Protein AF-A0A534VQD2-F1 (afdb_monomer)

pLDDT: mean 93.98, std 10.21, range [27.14, 98.75]

Solvent-accessible surface area (backbone atoms only — not comparable to full-atom values): 18281 Å² total; per-residue (Å²): 123,88,60,76,94,37,72,90,74,68,72,48,50,44,81,81,44,76,38,77,46,82,58,37,29,46,54,68,53,43,49,41,20,33,31,20,31,39,28,16,32,53,84,92,46,71,30,24,30,35,24,37,23,8,28,60,15,68,87,44,74,35,68,34,42,73,50,54,27,37,37,42,76,90,48,45,65,59,54,52,49,20,46,52,47,47,36,41,78,70,33,43,71,84,50,83,69,59,11,42,52,33,52,44,40,68,73,56,33,53,71,54,51,38,52,51,31,23,59,60,64,74,44,86,70,48,61,48,44,49,76,54,51,49,96,53,72,48,84,66,65,25,78,44,81,42,96,87,75,30,28,30,42,7,25,42,33,71,48,52,63,76,52,73,67,57,51,52,47,52,50,51,49,12,52,74,33,29,71,59,44,75,45,77,45,81,61,40,26,41,32,36,41,62,18,42,78,70,36,48,65,55,57,77,65,40,74,65,40,77,76,33,28,42,80,56,58,28,45,58,66,23,28,28,39,28,74,9,45,86,80,34,94,75,33,57,21,67,31,50,85,48,50,52,61,52,41,53,57,48,34,67,77,48,66,83,55,87,58,65,46,35,35,12,31,10,18,20,76,58,29,82,22,43,14,46,49,13,48,37,10,31,34,24,31,75,38,75,56,95,92,38,82,42,54,16,27,29,36,22,40,64,14,32,63,52,89,75,59,37,70,26,45,76,79,46,72,61,42,42,60,88,56,40,65,61,54,48,52,54,48,66,70,70,50,78,80,75,86,72,77,74,75,76,85,125

Foldseek 3Di:
DLAPPDPLLVQFLADFFEAADPDLAQQALQQQGQWYWAWFDDPPDTWTFIWHQHHAFLVHGDTTHGLQFTDHPVCVVVLVVLLSNCRRVPFDNDDSSQRRSNNVCVVQPSVSSQVSSCVSSVHHGHGGGHGSHDPHHDNQQAWDADPVGFIKHKWFDQQLDDDPVLVVVVQVLLVQFAPSDKDATNQNIIMRDHGHPVSVVVSQPDPSCVVTPSDDQQASSQEHWDCAPVPDPQFPGRTRVLPRVLSVVLSVVPVVDPHHFREFEDRASSCSRVQQQGQKRWHWDWDADPNDIAIFTFIFHDAHGHPDGDTTDRPGPGHGSVCVSVVVNVCVVPRDDPPPPPPPDD

Mean predicted aligned error: 4.36 Å

Secondary structure (DSSP, 8-state):
--STT-GGGT--SS---EEE---TT-TT-GGGSSEEEEEEEETTEEEEEEEE--BSSTTS-BPPEEEEEEE-GGGHHHHHHHHHHHHHHHS--S-GGG-SHHHHHHHHHHHHHHHHHHHHHTS--PPP-EE---S------EEEE-TTS-EEEEE--GGG---HHHHHHHHHHHHHHSSS--EE-TTS-EEEEEE-HHHHHHHTT-GGGGTS-SS--HHHHTEEE---TTT-TT-SS--HHHHHHHHHHHHHHTTT--S---EEEESSTT-TT-GGGSSEEEEEEEEEETTEEEEEEEEEE--B-SSS-BPPEEEEEEEETTTHHHHHHHHHHHSPPP--------

Structure (mmCIF, N/CA/C/O backbone):
data_AF-A0A534VQD2-F1
#
_entry.id   AF-A0A534VQD2-F1
#
loop_
_atom_site.group_PDB
_atom_site.id
_atom_site.type_symbol
_atom_site.label_atom_id
_atom_site.label_alt_id
_atom_site.label_comp_id
_atom_site.label_asym_id
_atom_site.label_entity_id
_atom_site.label_seq_id
_atom_site.pdbx_PDB_ins_code
_atom_site.Cartn_x
_atom_site.Cartn_y
_atom_site.Cartn_z
_atom_site.occupancy
_atom_site.B_iso_or_equiv
_atom_site.auth_seq_id
_atom_site.auth_comp_id
_atom_site.auth_asym_id
_atom_site.auth_atom_id
_atom_site.pdbx_PDB_model_num
ATOM 1 N N . ARG A 1 1 ? -17.616 -13.930 12.586 1.00 66.44 1 ARG A N 1
ATOM 2 C CA . ARG A 1 1 ? -16.988 -13.543 11.295 1.00 66.44 1 ARG A CA 1
ATOM 3 C C . ARG A 1 1 ? -18.001 -12.700 10.525 1.00 66.44 1 ARG A C 1
ATOM 5 O O . ARG A 1 1 ? -19.015 -13.249 10.134 1.00 66.44 1 ARG A O 1
ATOM 12 N N . LEU A 1 2 ? -17.787 -11.386 10.393 1.00 85.06 2 LEU A N 1
ATOM 13 C CA . LEU A 1 2 ? -18.780 -10.465 9.808 1.00 85.06 2 LEU A CA 1
ATOM 14 C C . LEU A 1 2 ? -18.849 -10.558 8.269 1.00 85.06 2 LEU A C 1
ATOM 16 O O . LEU A 1 2 ? -19.933 -10.604 7.698 1.00 85.06 2 LEU A O 1
ATOM 20 N N . PHE A 1 3 ? -17.686 -10.621 7.608 1.00 85.62 3 PHE A N 1
ATOM 21 C CA . PHE A 1 3 ? -17.568 -10.591 6.142 1.00 85.62 3 PHE A CA 1
ATOM 22 C C . PHE A 1 3 ? -17.362 -11.977 5.515 1.00 85.62 3 PHE A C 1
ATOM 24 O O . PHE A 1 3 ? -18.062 -12.357 4.579 1.00 85.62 3 PHE A O 1
ATOM 31 N N . VAL A 1 4 ? -16.385 -12.739 6.022 1.00 83.62 4 VAL A N 1
ATOM 32 C CA . VAL A 1 4 ? -15.953 -14.014 5.424 1.00 83.62 4 VAL A CA 1
ATOM 33 C C . VAL A 1 4 ? -17.089 -15.036 5.457 1.00 83.62 4 VAL A C 1
ATOM 35 O O . VAL A 1 4 ? -17.597 -15.360 6.529 1.00 83.62 4 VAL A O 1
ATOM 38 N N . GLY A 1 5 ? -17.458 -15.550 4.280 1.00 87.75 5 GLY A N 1
ATOM 39 C CA . GLY A 1 5 ? -18.538 -16.527 4.101 1.00 87.75 5 GLY A CA 1
ATOM 40 C C . GLY A 1 5 ? -19.945 -15.924 4.015 1.00 87.75 5 GLY A C 1
ATOM 41 O O . GLY A 1 5 ? -20.906 -16.661 3.815 1.00 87.75 5 GLY A O 1
ATOM 42 N N . SER A 1 6 ? -20.093 -14.600 4.129 1.00 92.44 6 SER A N 1
ATOM 43 C CA . SER A 1 6 ? -21.399 -13.942 4.082 1.00 92.44 6 SER A CA 1
ATOM 44 C C . SER A 1 6 ? -21.743 -13.466 2.671 1.00 92.44 6 SER A C 1
ATOM 46 O O . SER A 1 6 ? -21.099 -12.566 2.128 1.00 92.44 6 SER A O 1
ATOM 48 N N . ARG A 1 7 ? -22.821 -14.014 2.089 1.00 92.81 7 ARG A N 1
ATOM 49 C CA . ARG A 1 7 ? -23.321 -13.601 0.762 1.00 92.81 7 ARG A CA 1
ATOM 50 C C . ARG A 1 7 ? -23.668 -12.113 0.692 1.00 92.81 7 ARG A C 1
ATOM 52 O O . ARG A 1 7 ? -23.546 -11.522 -0.380 1.00 92.81 7 ARG A O 1
ATOM 59 N N . ALA A 1 8 ? -24.006 -11.500 1.828 1.00 89.88 8 ALA A N 1
ATOM 60 C CA . ALA A 1 8 ? -24.358 -10.088 1.930 1.00 89.88 8 ALA A CA 1
ATOM 61 C C . ALA A 1 8 ? -23.259 -9.131 1.432 1.00 89.88 8 ALA A C 1
ATOM 63 O O . ALA A 1 8 ? -23.581 -7.988 1.122 1.00 89.88 8 ALA A O 1
ATOM 64 N N . TYR A 1 9 ? -22.004 -9.586 1.325 1.00 93.06 9 TYR A N 1
ATOM 65 C CA . TYR A 1 9 ? -20.850 -8.772 0.917 1.00 93.06 9 TYR A CA 1
ATOM 66 C C . TYR A 1 9 ? -20.165 -9.275 -0.366 1.00 93.06 9 TYR A C 1
ATOM 68 O O . TYR A 1 9 ? -19.045 -8.876 -0.665 1.00 93.06 9 TYR A O 1
ATOM 76 N N . THR A 1 10 ? -20.820 -10.161 -1.127 1.00 93.25 10 THR A N 1
ATOM 77 C CA . THR A 1 10 ? -20.209 -10.816 -2.306 1.00 93.25 10 THR A CA 1
ATOM 78 C C . THR A 1 10 ? -20.639 -10.230 -3.652 1.00 93.25 10 THR A C 1
ATOM 80 O O . THR A 1 10 ? -19.911 -10.373 -4.629 1.00 93.25 10 THR A O 1
ATOM 83 N N . ASN A 1 11 ? -21.778 -9.530 -3.717 1.00 95.81 11 ASN A N 1
ATOM 84 C CA . ASN A 1 11 ? -22.291 -8.903 -4.943 1.00 95.81 11 ASN A CA 1
ATOM 85 C C . ASN A 1 11 ? -22.135 -7.373 -4.902 1.00 95.81 11 ASN A C 1
ATOM 87 O O . ASN A 1 11 ? -23.118 -6.629 -4.875 1.00 95.81 11 ASN A O 1
ATOM 91 N N . LEU A 1 12 ? -20.889 -6.901 -4.857 1.00 96.88 12 LEU A N 1
ATOM 92 C CA . LEU A 1 12 ? -20.569 -5.471 -4.908 1.00 96.88 12 LEU A CA 1
ATOM 93 C C . LEU A 1 12 ? -20.470 -4.982 -6.366 1.00 96.88 12 LEU A C 1
ATOM 95 O O . LEU A 1 12 ? -20.047 -5.756 -7.226 1.00 96.88 12 LEU A O 1
ATOM 99 N N . PRO A 1 13 ? -20.774 -3.702 -6.660 1.00 97.19 13 PRO A N 1
ATOM 100 C CA . PRO A 1 13 ? -20.633 -3.150 -8.011 1.00 97.19 13 PRO A CA 1
ATOM 101 C C . PRO A 1 13 ? -19.216 -3.278 -8.594 1.00 97.19 13 PRO A C 1
ATOM 103 O O . PRO A 1 13 ? -19.031 -3.493 -9.794 1.00 97.19 13 PRO A O 1
ATOM 106 N N . ARG A 1 14 ? -18.182 -3.166 -7.748 1.00 96.50 14 ARG A N 1
ATOM 107 C CA . ARG A 1 14 ? -16.768 -3.324 -8.125 1.00 96.50 14 ARG A CA 1
ATOM 108 C C . ARG A 1 14 ? -15.920 -3.711 -6.905 1.00 96.50 14 ARG A C 1
ATOM 110 O O . ARG A 1 14 ? -16.452 -3.891 -5.816 1.00 96.50 14 ARG A O 1
ATOM 117 N N . LYS A 1 15 ? -14.598 -3.867 -7.090 1.00 94.94 15 LYS A N 1
ATOM 118 C CA . LYS A 1 15 ? -13.653 -4.113 -5.985 1.00 94.94 15 LYS A CA 1
ATOM 119 C C . LYS A 1 15 ? -13.801 -3.042 -4.900 1.00 94.94 15 LYS A C 1
ATOM 121 O O . LYS A 1 15 ? -14.060 -1.883 -5.230 1.00 94.94 15 LYS A O 1
ATOM 126 N N . PHE A 1 16 ? -13.579 -3.447 -3.658 1.00 95.88 16 PHE A N 1
ATOM 127 C CA . PHE A 1 16 ? -13.692 -2.597 -2.484 1.00 95.88 16 PHE A CA 1
ATOM 128 C C . PHE A 1 16 ? -12.530 -2.899 -1.537 1.00 95.88 16 PHE A C 1
ATOM 130 O O . PHE A 1 16 ? -12.407 -4.023 -1.050 1.00 95.88 16 PHE A O 1
ATOM 137 N N . ASN A 1 17 ? -11.660 -1.920 -1.322 1.00 96.19 17 ASN A N 1
ATOM 138 C CA . ASN A 1 17 ? -10.470 -2.050 -0.500 1.00 96.19 17 ASN A CA 1
ATOM 139 C C . ASN A 1 17 ? -10.671 -1.370 0.857 1.00 96.19 17 ASN A C 1
ATOM 141 O O . ASN A 1 17 ? -11.144 -0.235 0.922 1.00 96.19 17 ASN A O 1
ATOM 145 N N . VAL A 1 18 ? -10.240 -2.035 1.926 1.00 96.44 18 VAL A N 1
ATOM 146 C CA . VAL A 1 18 ? -10.344 -1.530 3.298 1.00 96.44 18 VAL A CA 1
ATOM 147 C C . VAL A 1 18 ? -8.958 -1.522 3.932 1.00 96.44 18 VAL A C 1
ATOM 149 O O . VAL A 1 18 ? -8.290 -2.554 3.949 1.00 96.44 18 VAL A O 1
ATOM 152 N N . ALA A 1 19 ? -8.548 -0.381 4.481 1.00 96.81 19 ALA A N 1
ATOM 153 C CA . ALA A 1 19 ? -7.392 -0.275 5.365 1.00 96.81 19 ALA A CA 1
ATOM 154 C C . ALA A 1 19 ? -7.843 0.146 6.764 1.00 96.81 19 ALA A C 1
ATOM 156 O O . ALA A 1 19 ? -8.540 1.144 6.926 1.00 96.81 19 ALA A O 1
ATOM 157 N N . ILE A 1 20 ? -7.405 -0.600 7.775 1.00 96.81 20 ILE A N 1
ATOM 158 C CA . ILE A 1 20 ? -7.569 -0.259 9.189 1.00 96.81 20 ILE A CA 1
ATOM 159 C C . ILE A 1 20 ? -6.182 -0.345 9.807 1.00 96.81 20 ILE A C 1
ATOM 161 O O . ILE A 1 20 ? -5.543 -1.393 9.731 1.00 96.81 20 ILE A O 1
ATOM 165 N N . THR A 1 21 ? -5.693 0.750 10.381 1.00 95.75 21 THR A N 1
ATOM 166 C CA . THR A 1 21 ? -4.345 0.793 10.951 1.00 95.75 21 THR A CA 1
ATOM 167 C C . THR A 1 21 ? -4.320 1.515 12.289 1.00 95.75 21 THR A C 1
ATOM 169 O O . THR A 1 21 ? -4.964 2.542 12.471 1.00 95.75 21 THR A O 1
ATOM 172 N N . GLY A 1 22 ? -3.549 0.957 13.224 1.00 95.19 22 GLY A N 1
ATOM 173 C CA . GLY A 1 22 ? -3.186 1.588 14.494 1.00 95.19 22 GLY A CA 1
ATOM 174 C C . GLY A 1 22 ? -1.832 2.309 14.445 1.00 95.19 22 GLY A C 1
ATOM 175 O O . GLY A 1 22 ? -1.382 2.824 15.464 1.00 95.19 22 GLY A O 1
ATOM 176 N N . CYS A 1 23 ? -1.147 2.306 13.296 1.00 94.62 23 CYS A N 1
ATOM 177 C CA . CYS A 1 23 ? 0.193 2.867 13.161 1.00 94.62 23 CYS A CA 1
ATOM 178 C C . CYS A 1 23 ? 0.137 4.392 12.963 1.00 94.62 23 CYS A C 1
ATOM 180 O O . CYS A 1 23 ? -0.432 4.845 11.965 1.00 94.62 23 CYS A O 1
ATOM 182 N N . PRO A 1 24 ? 0.767 5.193 13.844 1.00 94.00 24 PRO A N 1
ATOM 183 C CA . PRO A 1 24 ? 0.840 6.643 13.673 1.00 94.00 24 PRO A CA 1
ATOM 184 C C . PRO A 1 24 ? 1.847 7.067 12.588 1.00 94.00 24 PRO A C 1
ATOM 186 O O . PRO A 1 24 ? 1.911 8.241 12.244 1.00 94.00 24 PRO A O 1
ATOM 189 N N . GLU A 1 25 ? 2.621 6.130 12.032 1.00 94.19 25 GLU A N 1
ATOM 190 C CA . GLU A 1 25 ? 3.685 6.366 11.046 1.00 94.19 25 GLU A CA 1
ATOM 191 C C . GLU A 1 25 ? 3.307 5.852 9.645 1.00 94.19 25 GLU A C 1
ATOM 193 O O . GLU A 1 25 ? 4.134 5.315 8.913 1.00 94.19 25 GLU A O 1
ATOM 198 N N . ASN A 1 26 ? 2.040 5.990 9.248 1.00 91.00 26 ASN A N 1
ATOM 199 C CA . ASN A 1 26 ? 1.615 5.935 7.839 1.00 91.00 26 ASN A CA 1
ATOM 200 C C . ASN A 1 26 ? 2.046 4.683 7.033 1.00 91.00 26 ASN A C 1
ATOM 202 O O . ASN A 1 26 ? 2.260 4.767 5.822 1.00 91.00 26 ASN A O 1
ATOM 206 N N . CYS A 1 27 ? 2.144 3.514 7.673 1.00 92.50 27 CYS A N 1
ATOM 207 C CA . CYS A 1 27 ? 2.752 2.311 7.087 1.00 92.50 27 CYS A CA 1
ATOM 208 C C . CYS A 1 27 ? 1.910 1.550 6.047 1.00 92.50 27 CYS A C 1
ATOM 210 O O . CYS A 1 27 ? 2.331 0.494 5.595 1.00 92.50 27 CYS A O 1
ATOM 212 N N . VAL A 1 28 ? 0.709 2.032 5.696 1.00 91.94 28 VAL A N 1
ATOM 213 C CA . VAL A 1 28 ? -0.211 1.306 4.790 1.00 91.94 28 VAL A CA 1
ATOM 214 C C . VAL A 1 28 ? -0.710 2.115 3.588 1.00 91.94 28 VAL A C 1
ATOM 216 O O . VAL A 1 28 ? -1.462 1.583 2.775 1.00 91.94 28 VAL A O 1
ATOM 219 N N . GLY A 1 29 ? -0.362 3.405 3.477 1.00 88.06 29 GLY A N 1
ATOM 220 C CA . GLY A 1 29 ? -0.842 4.270 2.383 1.00 88.06 29 GLY A CA 1
ATOM 221 C C . GLY A 1 29 ? -2.373 4.287 2.238 1.00 88.06 29 GLY A C 1
ATOM 222 O O . GLY A 1 29 ? -2.917 4.044 1.153 1.00 88.06 29 GLY A O 1
ATOM 223 N N . ALA A 1 30 ? -3.077 4.502 3.355 1.00 93.44 30 ALA A N 1
ATOM 224 C CA . ALA A 1 30 ? -4.514 4.257 3.476 1.00 93.44 30 ALA A CA 1
ATOM 225 C C . ALA A 1 30 ? -5.373 5.150 2.559 1.00 93.44 30 ALA A C 1
ATOM 227 O O . ALA A 1 30 ? -6.507 4.818 2.234 1.00 93.44 30 ALA A O 1
ATOM 228 N N . GLU A 1 31 ? -4.836 6.271 2.089 1.00 91.62 31 GLU A N 1
ATOM 229 C CA . GLU A 1 31 ? -5.591 7.338 1.427 1.00 91.62 31 GLU A CA 1
ATOM 230 C C . GLU A 1 31 ? -6.099 6.951 0.033 1.00 91.62 31 GLU A C 1
ATOM 232 O O . GLU A 1 31 ? -6.933 7.647 -0.536 1.00 91.62 31 GLU A O 1
ATOM 237 N N . SER A 1 32 ? -5.622 5.830 -0.511 1.00 93.44 32 SER A N 1
ATOM 238 C CA . SER A 1 32 ? -6.062 5.269 -1.794 1.00 93.44 32 SER A CA 1
ATOM 239 C C . SER A 1 32 ? -7.090 4.134 -1.666 1.00 93.44 32 SER A C 1
ATOM 241 O O . SER A 1 32 ? -7.429 3.506 -2.675 1.00 93.44 32 SER A O 1
ATOM 243 N N . GLN A 1 33 ? -7.583 3.851 -0.455 1.00 96.75 33 GLN A N 1
ATOM 244 C CA . GLN A 1 33 ? -8.543 2.773 -0.194 1.00 96.75 33 GLN A CA 1
ATOM 245 C C . GLN A 1 33 ? -9.992 3.275 -0.185 1.00 96.75 33 GLN A C 1
ATOM 247 O O . GLN A 1 33 ? -10.253 4.416 0.192 1.00 96.75 33 GLN A O 1
ATOM 252 N N . ASP A 1 34 ? -10.944 2.410 -0.562 1.00 98.00 34 ASP A N 1
ATOM 253 C CA . ASP A 1 34 ? -12.372 2.759 -0.560 1.00 98.00 34 ASP A CA 1
ATOM 254 C C . ASP A 1 34 ? -12.848 3.106 0.862 1.00 98.00 34 ASP A C 1
ATOM 256 O O . ASP A 1 34 ? -13.680 3.998 1.020 1.00 98.00 34 ASP A O 1
ATOM 260 N N . VAL A 1 35 ? -12.280 2.446 1.880 1.00 98.25 35 VAL A N 1
ATOM 261 C CA . VAL A 1 35 ? -12.386 2.812 3.299 1.00 98.25 35 VAL A CA 1
ATOM 262 C C . VAL A 1 35 ? -11.001 2.837 3.928 1.00 98.25 35 VAL A C 1
ATOM 264 O O . VAL A 1 35 ? -10.256 1.857 3.841 1.00 98.25 35 VAL A O 1
ATOM 267 N N . ALA A 1 36 ? -10.691 3.926 4.623 1.00 97.94 36 ALA A N 1
ATOM 268 C CA . ALA A 1 36 ? -9.507 4.046 5.457 1.00 97.94 36 ALA A CA 1
ATOM 269 C C . ALA A 1 36 ? -9.902 4.422 6.885 1.00 97.94 36 ALA A C 1
ATOM 271 O O . ALA A 1 36 ? -10.595 5.410 7.103 1.00 97.94 36 ALA A O 1
ATOM 272 N N . MET A 1 37 ? -9.449 3.636 7.855 1.00 98.38 37 MET A N 1
ATOM 273 C CA . MET A 1 37 ? -9.603 3.908 9.279 1.00 98.38 37 MET A CA 1
ATOM 274 C C . MET A 1 37 ? -8.216 4.088 9.883 1.00 98.38 37 MET A C 1
ATOM 276 O O . MET A 1 37 ? -7.418 3.146 9.917 1.00 98.38 37 MET A O 1
ATOM 280 N N . VAL A 1 38 ? -7.917 5.314 10.301 1.00 97.88 38 VAL A N 1
ATOM 281 C CA . VAL A 1 38 ? -6.574 5.745 10.716 1.00 97.88 38 VAL A CA 1
ATOM 282 C C . VAL A 1 38 ? -6.572 6.205 12.172 1.00 97.88 38 VAL A C 1
ATOM 284 O O . VAL A 1 38 ? -7.613 6.671 12.628 1.00 97.88 38 VAL A O 1
ATOM 287 N N . PRO A 1 39 ? -5.448 6.107 12.907 1.00 97.81 39 PRO A N 1
ATOM 288 C CA . PRO A 1 39 ? -5.401 6.410 14.334 1.00 97.81 39 PRO A CA 1
ATOM 289 C C . PRO A 1 39 ? -5.911 7.813 14.645 1.00 97.81 39 PRO A C 1
ATOM 291 O O . PRO A 1 39 ? -5.500 8.779 14.006 1.00 97.81 39 PRO A O 1
ATOM 294 N N . ALA A 1 40 ? -6.767 7.920 15.655 1.00 98.19 40 ALA A N 1
ATOM 295 C CA . ALA A 1 40 ? -7.321 9.182 16.112 1.00 98.19 40 ALA A CA 1
ATOM 296 C C . ALA A 1 40 ? -7.470 9.223 17.636 1.00 98.19 40 ALA A C 1
ATOM 298 O O . ALA A 1 40 ? -7.553 8.185 18.303 1.00 98.19 40 ALA A O 1
ATOM 299 N N . ARG A 1 41 ? -7.532 10.438 18.182 1.00 98.06 41 ARG A N 1
ATOM 300 C CA . ARG A 1 41 ? -7.811 10.711 19.595 1.00 98.06 41 ARG A CA 1
ATOM 301 C C . ARG A 1 41 ? -9.057 11.568 19.737 1.00 98.06 41 ARG A C 1
ATOM 303 O O . ARG A 1 41 ? -9.252 12.515 18.984 1.00 98.06 41 ARG A O 1
ATOM 310 N N . LYS A 1 42 ? -9.891 11.260 20.726 1.00 97.75 42 LYS A N 1
ATOM 311 C CA . LYS A 1 42 ? -11.034 12.097 21.101 1.00 97.75 42 LYS A CA 1
ATOM 312 C C . LYS A 1 42 ? -11.049 12.259 22.616 1.00 97.75 42 LYS A C 1
ATOM 314 O O . LYS A 1 42 ? -11.527 11.385 23.339 1.00 97.75 42 LYS A O 1
ATOM 319 N N . GLY A 1 43 ? -10.430 13.339 23.094 1.00 95.81 43 GLY A N 1
ATOM 320 C CA . GLY A 1 43 ? -10.023 13.444 24.495 1.00 95.81 43 GLY A CA 1
ATOM 321 C C . GLY A 1 43 ? -9.069 12.301 24.858 1.00 95.81 43 GLY A C 1
ATOM 322 O O . GLY A 1 43 ? -8.084 12.055 24.161 1.00 95.81 43 GLY A O 1
ATOM 323 N N . GLU A 1 44 ? -9.391 11.550 25.909 1.00 95.69 44 GLU A N 1
ATOM 324 C CA . GLU A 1 44 ? -8.590 10.400 26.355 1.00 95.69 44 GLU A CA 1
ATOM 325 C C . GLU A 1 44 ? -8.838 9.116 25.540 1.00 95.69 44 GLU A C 1
ATOM 327 O O . GLU A 1 44 ? -8.062 8.162 25.628 1.00 95.69 44 GLU A O 1
ATOM 332 N N . ARG A 1 45 ? -9.893 9.078 24.713 1.00 97.31 45 ARG A N 1
ATOM 333 C CA . ARG A 1 45 ? -10.279 7.883 23.950 1.00 97.31 45 ARG A CA 1
ATOM 334 C C . ARG A 1 45 ? -9.382 7.700 22.728 1.00 97.31 45 ARG A C 1
ATOM 336 O O . ARG A 1 45 ? -9.244 8.603 21.900 1.00 97.31 45 ARG A O 1
ATOM 343 N N . LEU A 1 46 ? -8.816 6.500 22.596 1.00 97.50 46 LEU A N 1
ATOM 344 C CA . LEU A 1 46 ? -8.134 6.044 21.387 1.00 97.50 46 LEU A CA 1
ATOM 345 C C . LEU A 1 46 ? -9.147 5.429 20.426 1.00 97.50 46 LEU A C 1
ATOM 347 O O . LEU A 1 46 ? -9.913 4.541 20.799 1.00 97.50 46 LEU A O 1
ATOM 351 N N . GLY A 1 47 ? -9.106 5.858 19.175 1.00 98.12 47 GLY A N 1
ATOM 352 C CA . GLY A 1 47 ? -9.965 5.312 18.141 1.00 98.12 47 GLY A CA 1
ATOM 353 C C . GLY A 1 47 ? -9.403 5.547 16.757 1.00 98.12 47 GLY A C 1
ATOM 354 O O . GLY A 1 47 ? -8.188 5.595 16.553 1.00 98.12 47 GLY A O 1
ATOM 355 N N . LEU A 1 48 ? -10.312 5.631 15.799 1.00 98.56 48 LEU A N 1
ATOM 356 C CA . LEU A 1 48 ? -10.012 5.690 14.387 1.00 98.56 48 LEU A CA 1
ATOM 357 C C . LEU A 1 48 ? -10.897 6.740 13.723 1.00 98.56 48 LEU A C 1
ATOM 359 O O . LEU A 1 48 ? -12.119 6.700 13.871 1.00 98.56 48 LEU A O 1
ATOM 363 N N . ASN A 1 49 ? -10.287 7.632 12.951 1.00 98.62 49 ASN A N 1
ATOM 364 C CA . ASN A 1 49 ? -11.017 8.485 12.024 1.00 98.62 49 ASN A CA 1
ATOM 365 C C . ASN A 1 49 ? -11.297 7.713 10.737 1.00 98.62 49 ASN A C 1
ATOM 367 O O . ASN A 1 49 ? -10.420 7.009 10.228 1.00 98.62 49 ASN A O 1
ATOM 371 N N . VAL A 1 50 ? -12.510 7.856 10.207 1.00 98.69 50 VAL A N 1
ATOM 372 C CA . VAL A 1 50 ? -12.966 7.151 9.003 1.00 98.69 50 VAL A CA 1
ATOM 373 C C . VAL A 1 50 ? -12.902 8.068 7.785 1.00 98.69 50 VAL A C 1
ATOM 375 O O . VAL A 1 50 ? -13.410 9.188 7.804 1.00 98.69 50 VAL A O 1
ATOM 378 N N . PHE A 1 51 ? -12.319 7.563 6.703 1.00 98.62 51 PHE A N 1
ATOM 379 C CA . PHE A 1 51 ? -12.251 8.201 5.394 1.00 98.62 51 PHE A CA 1
ATOM 380 C C . PHE A 1 51 ? -12.815 7.257 4.329 1.00 98.62 51 PHE A C 1
ATOM 382 O O . PHE A 1 51 ? -12.714 6.033 4.461 1.00 98.62 51 PHE A O 1
ATOM 389 N N . VAL A 1 52 ? -13.392 7.817 3.265 1.00 98.69 52 VAL A N 1
ATOM 390 C CA . VAL A 1 52 ? -14.110 7.068 2.225 1.00 98.69 52 VAL A CA 1
ATOM 391 C C . VAL A 1 52 ? -13.764 7.515 0.808 1.00 98.69 52 VAL A C 1
ATOM 393 O O . VAL A 1 52 ? -13.435 8.670 0.561 1.00 98.69 52 VAL A O 1
ATOM 396 N N . GLY A 1 53 ? -13.885 6.596 -0.148 1.00 97.62 53 GLY A N 1
ATOM 397 C CA . GLY A 1 53 ? -13.840 6.914 -1.576 1.00 97.62 53 GLY A CA 1
ATOM 398 C C . GLY A 1 53 ? -12.438 7.010 -2.179 1.00 97.62 53 GLY A C 1
ATOM 399 O O . GLY A 1 53 ? -12.299 7.459 -3.314 1.00 97.62 53 GLY A O 1
ATOM 400 N N . GLY A 1 54 ? -11.391 6.569 -1.483 1.00 96.81 54 GLY A N 1
ATOM 401 C CA . GLY A 1 54 ? -10.057 6.488 -2.070 1.00 96.81 54 GLY A CA 1
ATOM 402 C C . GLY A 1 54 ? -9.987 5.444 -3.187 1.00 96.81 54 GLY A C 1
ATOM 403 O O . GLY A 1 54 ? -10.629 4.390 -3.141 1.00 96.81 54 GLY A O 1
ATOM 404 N N . LYS A 1 55 ? -9.196 5.722 -4.225 1.00 94.44 55 LYS A N 1
ATOM 405 C CA . LYS A 1 55 ? -8.895 4.739 -5.272 1.00 94.44 55 LYS A CA 1
ATOM 406 C C . LYS A 1 55 ? -7.565 4.993 -5.968 1.00 94.44 55 LYS A C 1
ATOM 408 O O . LYS A 1 55 ? -7.146 6.125 -6.169 1.00 94.44 55 LYS A O 1
ATOM 413 N N . MET A 1 56 ? -6.995 3.898 -6.462 1.00 91.75 56 MET A N 1
ATOM 414 C CA . MET A 1 56 ? -6.043 3.855 -7.572 1.00 91.75 56 MET A CA 1
ATOM 415 C C . MET A 1 56 ? -6.683 3.115 -8.765 1.00 91.75 56 MET A C 1
ATOM 417 O O . MET A 1 56 ? -7.495 2.195 -8.559 1.00 91.75 56 MET A O 1
ATOM 421 N N . GLY A 1 57 ? -6.331 3.491 -10.000 1.00 87.50 57 GLY A N 1
ATOM 422 C CA . GLY A 1 57 ? -6.759 2.809 -11.229 1.00 87.50 57 GLY A CA 1
ATOM 423 C C . GLY A 1 57 ? -7.885 3.522 -11.983 1.00 87.50 57 GLY A C 1
ATOM 424 O O . GLY A 1 57 ? -7.669 4.597 -12.521 1.00 87.50 57 GLY A O 1
ATOM 425 N N . SER A 1 58 ? -9.080 2.919 -12.084 1.00 79.69 58 SER A N 1
ATOM 426 C CA . SER A 1 58 ? -10.211 3.441 -12.881 1.00 79.69 58 SER A CA 1
ATOM 427 C C . SER A 1 58 ? -10.461 4.939 -12.650 1.00 79.69 58 SER A C 1
ATOM 429 O O . SER A 1 58 ? -10.854 5.328 -11.552 1.00 79.69 58 SER A O 1
ATOM 431 N N . GLY A 1 59 ? -10.231 5.772 -13.671 1.00 80.06 59 GLY A N 1
ATOM 432 C CA . GLY A 1 59 ? -10.354 7.233 -13.576 1.00 80.06 59 GLY A CA 1
ATOM 433 C C . GLY A 1 59 ? -9.254 7.920 -12.751 1.00 80.06 59 GLY A C 1
ATOM 434 O O . GLY A 1 59 ? -9.528 8.949 -12.147 1.00 80.06 59 GLY A O 1
ATOM 435 N N . GLY A 1 60 ? -8.068 7.318 -12.636 1.00 87.25 60 GLY A N 1
ATOM 436 C CA . GLY A 1 60 ? -6.898 7.844 -11.924 1.00 87.25 60 GLY A CA 1
ATOM 437 C C . GLY A 1 60 ? -6.944 7.705 -10.397 1.00 87.25 60 GLY A C 1
ATOM 438 O O . GLY A 1 60 ? -7.899 7.165 -9.820 1.00 87.25 60 GLY A O 1
ATOM 439 N N . TYR A 1 61 ? -5.897 8.203 -9.737 1.00 92.31 61 TYR A N 1
ATOM 440 C CA . TYR A 1 61 ? -5.863 8.362 -8.285 1.00 92.31 61 TYR A CA 1
ATOM 441 C C . TYR A 1 61 ? -6.955 9.315 -7.788 1.00 92.31 61 TYR A C 1
ATOM 443 O O . TYR A 1 61 ? -7.168 10.389 -8.346 1.00 92.31 61 TYR A O 1
ATOM 451 N N . ARG A 1 62 ? -7.606 8.930 -6.692 1.00 94.50 62 ARG A N 1
ATOM 452 C CA . ARG A 1 62 ? -8.466 9.791 -5.881 1.00 94.50 62 ARG A CA 1
ATOM 453 C C . ARG A 1 62 ? -8.141 9.520 -4.418 1.00 94.50 62 ARG A C 1
ATOM 455 O O . ARG A 1 62 ? -8.102 8.360 -4.007 1.00 94.50 62 ARG A O 1
ATOM 462 N N . ARG A 1 63 ? -7.925 10.579 -3.645 1.00 95.38 63 ARG A N 1
ATOM 463 C CA . ARG A 1 63 ? -7.765 10.503 -2.189 1.00 95.38 63 ARG A CA 1
ATOM 464 C C . ARG A 1 63 ? -9.109 10.149 -1.539 1.00 95.38 63 ARG A C 1
ATOM 466 O O . ARG A 1 63 ? -10.142 10.575 -2.040 1.00 95.38 63 ARG A O 1
ATOM 473 N N . ALA A 1 64 ? -9.102 9.407 -0.439 1.00 97.12 64 ALA A N 1
ATOM 474 C CA . ALA A 1 64 ? -10.264 9.243 0.428 1.00 97.12 64 ALA A CA 1
ATOM 475 C C . ALA A 1 64 ? -10.588 10.546 1.188 1.00 97.12 64 ALA A C 1
ATOM 477 O O . ALA A 1 64 ? -9.685 11.187 1.737 1.00 97.12 64 ALA A O 1
ATOM 478 N N . ASP A 1 65 ? -11.867 10.909 1.249 1.00 97.81 65 ASP A N 1
ATOM 479 C CA . ASP A 1 65 ? -12.353 12.084 1.977 1.00 97.81 65 ASP A CA 1
ATOM 480 C C . ASP A 1 65 ? -12.700 11.730 3.423 1.00 97.81 65 ASP A C 1
ATOM 482 O O . ASP A 1 65 ? -13.165 10.614 3.670 1.00 97.81 65 ASP A O 1
ATOM 486 N N . PRO A 1 66 ? -12.511 12.646 4.391 1.00 98.12 66 PRO A N 1
ATOM 487 C CA . PRO A 1 66 ? -12.956 12.421 5.761 1.00 98.12 66 PRO A CA 1
ATOM 488 C C . PRO A 1 66 ? -14.472 12.222 5.784 1.00 98.12 66 PRO A C 1
ATOM 490 O O . PRO A 1 66 ? -15.198 13.078 5.296 1.00 98.12 66 PRO A O 1
ATOM 493 N N . LEU A 1 67 ? -14.956 11.134 6.387 1.00 98.62 67 LEU A N 1
ATOM 494 C CA . LEU A 1 67 ? -16.394 10.900 6.592 1.00 98.62 67 LEU A CA 1
ATOM 495 C C . LEU A 1 67 ? -16.954 11.719 7.773 1.00 98.62 67 LEU A C 1
ATOM 497 O O . LEU A 1 67 ? -18.157 11.710 8.015 1.00 98.62 67 LEU A O 1
ATOM 501 N N . ASP A 1 68 ? -16.073 12.407 8.508 1.00 98.56 68 ASP A N 1
ATOM 502 C CA . ASP A 1 68 ? -16.339 13.036 9.805 1.00 98.56 68 ASP A CA 1
ATOM 503 C C . ASP A 1 68 ? -16.916 12.042 10.829 1.00 98.56 68 ASP A C 1
ATOM 505 O O . ASP A 1 68 ? -17.962 12.256 11.436 1.00 98.56 68 ASP A O 1
ATOM 509 N N . VAL A 1 69 ? -16.234 10.903 10.982 1.00 98.69 69 VAL A N 1
ATOM 510 C CA . VAL A 1 69 ? -16.626 9.840 11.912 1.00 98.69 69 VAL A CA 1
ATOM 511 C C . VAL A 1 69 ? -15.427 9.379 12.736 1.00 98.69 69 VAL A C 1
ATOM 513 O O . VAL A 1 69 ? -14.377 9.060 12.174 1.00 98.69 69 VAL A O 1
ATOM 516 N N . PHE A 1 70 ? -15.620 9.287 14.054 1.00 98.69 70 PHE A N 1
ATOM 517 C CA . PHE A 1 70 ? -14.729 8.622 15.005 1.00 98.69 70 PHE A CA 1
ATOM 518 C C . PHE A 1 70 ? -15.327 7.280 15.439 1.00 98.69 70 PHE A C 1
ATOM 520 O O . PHE A 1 70 ? -16.501 7.203 15.807 1.00 98.69 70 PHE A O 1
ATOM 527 N N . VAL A 1 71 ? -14.515 6.223 15.444 1.00 98.19 71 VAL A N 1
ATOM 528 C CA . VAL A 1 71 ? -14.909 4.904 15.960 1.00 98.19 71 VAL A CA 1
ATOM 529 C C . VAL A 1 71 ? -13.841 4.315 16.864 1.00 98.19 71 VAL A C 1
ATOM 531 O O . VAL A 1 71 ? -12.648 4.421 16.599 1.00 98.19 71 VAL A O 1
ATOM 534 N N . GLU A 1 72 ? -14.263 3.621 17.913 1.00 97.56 72 GLU A N 1
ATOM 535 C CA . GLU A 1 72 ? -13.357 2.781 18.695 1.00 97.56 72 GLU A CA 1
ATOM 536 C C . GLU A 1 72 ? -13.031 1.477 17.946 1.00 97.56 72 GLU A C 1
ATOM 538 O O . GLU A 1 72 ? -13.843 1.013 17.135 1.00 97.56 72 GLU A O 1
ATOM 543 N N . PRO A 1 73 ? -11.881 0.830 18.226 1.00 96.44 73 PRO A N 1
ATOM 544 C CA . PRO A 1 73 ? -11.452 -0.369 17.500 1.00 96.44 73 PRO A CA 1
ATOM 545 C C . PRO A 1 73 ? -12.488 -1.501 17.485 1.00 96.44 73 PRO A C 1
ATOM 547 O O . PRO A 1 73 ? -12.624 -2.197 16.480 1.00 96.44 73 PRO A O 1
ATOM 550 N N . ALA A 1 74 ? -13.259 -1.659 18.566 1.00 95.31 74 ALA A N 1
ATOM 551 C CA . ALA A 1 74 ? -14.305 -2.675 18.662 1.00 95.31 74 ALA A CA 1
ATOM 552 C C . ALA A 1 74 ? -15.458 -2.458 17.659 1.00 95.31 74 ALA A C 1
ATOM 554 O O . ALA A 1 74 ? -16.050 -3.429 17.191 1.00 95.31 74 ALA A O 1
ATOM 555 N N . ALA A 1 75 ? -15.745 -1.206 17.284 1.00 95.56 75 ALA A N 1
ATOM 556 C CA . ALA A 1 75 ? -16.823 -0.844 16.361 1.00 95.56 75 ALA A CA 1
ATOM 557 C C . ALA A 1 75 ? -16.363 -0.725 14.894 1.00 95.56 75 ALA A C 1
ATOM 559 O O . ALA A 1 75 ? -17.193 -0.620 13.989 1.00 95.56 75 ALA A O 1
ATOM 560 N N . ALA A 1 76 ? -15.052 -0.757 14.625 1.00 96.50 76 ALA A N 1
ATOM 561 C CA . ALA A 1 76 ? -14.504 -0.500 13.290 1.00 96.50 76 ALA A CA 1
ATOM 562 C C . ALA A 1 76 ? -15.057 -1.466 12.224 1.00 96.50 76 ALA A C 1
ATOM 564 O O . ALA A 1 76 ? -15.435 -1.051 11.128 1.00 96.50 76 ALA A O 1
ATOM 565 N N . ALA A 1 77 ? -15.163 -2.759 12.551 1.00 95.25 77 ALA A N 1
ATOM 566 C CA . ALA A 1 77 ? -15.676 -3.761 11.617 1.00 95.25 77 ALA A CA 1
ATOM 567 C C . ALA A 1 77 ? -17.164 -3.552 11.275 1.00 95.25 77 ALA A C 1
ATOM 569 O O . ALA A 1 77 ? -17.552 -3.725 10.119 1.00 95.25 77 ALA A O 1
ATOM 570 N N . GLU A 1 78 ? -17.984 -3.163 12.256 1.00 95.75 78 GLU A N 1
ATOM 571 C CA . GLU A 1 78 ? -19.411 -2.863 12.070 1.00 95.75 78 GLU A CA 1
ATOM 572 C C . GLU A 1 78 ? -19.602 -1.683 11.113 1.00 95.75 78 GLU A C 1
ATOM 574 O O . GLU A 1 78 ? -20.348 -1.794 10.137 1.00 95.75 78 GLU A O 1
ATOM 579 N N . VAL A 1 79 ? -18.870 -0.589 11.340 1.00 98.00 79 VAL A N 1
ATOM 580 C CA . VAL A 1 79 ? -18.955 0.614 10.501 1.00 98.00 79 VAL A CA 1
ATOM 581 C C . VAL A 1 79 ? -18.420 0.349 9.095 1.00 98.00 79 VAL A C 1
ATOM 583 O O . VAL A 1 79 ? -19.058 0.732 8.116 1.00 98.00 79 VAL A O 1
ATOM 586 N N . ALA A 1 80 ? -17.315 -0.393 8.955 1.00 97.56 80 ALA A N 1
ATOM 587 C CA . ALA A 1 80 ? -16.832 -0.819 7.642 1.00 97.56 80 ALA A CA 1
ATOM 588 C C . ALA A 1 80 ? -17.903 -1.625 6.886 1.00 97.56 80 ALA A C 1
ATOM 590 O O . ALA A 1 80 ? -18.124 -1.406 5.697 1.00 97.56 80 ALA A O 1
ATOM 591 N N . ALA A 1 81 ? -18.616 -2.523 7.571 1.00 96.62 81 ALA A N 1
ATOM 592 C CA . ALA A 1 81 ? -19.687 -3.296 6.957 1.00 96.62 81 ALA A CA 1
ATOM 593 C C . ALA A 1 81 ? -20.890 -2.443 6.549 1.00 96.62 81 ALA A C 1
ATOM 595 O O . ALA A 1 81 ? -21.464 -2.701 5.492 1.00 96.62 81 ALA A O 1
ATOM 596 N N . ALA A 1 82 ? -21.258 -1.434 7.341 1.00 97.75 82 ALA A N 1
ATOM 597 C CA . ALA A 1 82 ? -22.297 -0.479 6.968 1.00 97.75 82 ALA A CA 1
ATOM 598 C C . ALA A 1 82 ? -21.933 0.267 5.677 1.00 97.75 82 ALA A C 1
ATOM 600 O O . ALA A 1 82 ? -22.731 0.285 4.742 1.00 97.75 82 ALA A O 1
ATOM 601 N N . ILE A 1 83 ? -20.695 0.760 5.559 1.00 98.44 83 ILE A N 1
ATOM 602 C CA . ILE A 1 83 ? -20.211 1.422 4.336 1.00 98.44 83 ILE A CA 1
ATOM 603 C C . ILE A 1 83 ? -20.250 0.464 3.135 1.00 98.44 83 ILE A C 1
ATOM 605 O O . ILE A 1 83 ? -20.705 0.838 2.053 1.00 98.44 83 ILE A O 1
ATOM 609 N N . VAL A 1 84 ? -19.834 -0.796 3.312 1.00 97.75 84 VAL A N 1
ATOM 610 C CA . VAL A 1 84 ? -19.913 -1.800 2.236 1.00 97.75 84 VAL A CA 1
ATOM 611 C C . VAL A 1 84 ? -21.365 -2.055 1.813 1.00 97.75 84 VAL A C 1
ATOM 613 O O . VAL A 1 84 ? -21.616 -2.215 0.619 1.00 97.75 84 VAL A O 1
ATOM 616 N N . ARG A 1 85 ? -22.332 -2.078 2.746 1.00 97.31 85 ARG A N 1
ATOM 617 C CA . ARG A 1 85 ? -23.764 -2.219 2.414 1.00 97.31 85 ARG A CA 1
ATOM 618 C C . ARG A 1 85 ? -24.277 -1.025 1.615 1.00 97.31 85 ARG A C 1
ATOM 620 O O . ARG A 1 85 ? -24.909 -1.241 0.587 1.00 97.31 85 ARG A O 1
ATOM 627 N N . VAL A 1 86 ? -23.921 0.200 2.008 1.00 98.38 86 VAL A N 1
ATOM 628 C CA . VAL A 1 86 ? -24.248 1.408 1.231 1.00 98.38 86 VAL A CA 1
ATOM 629 C C . VAL A 1 86 ? -23.717 1.276 -0.197 1.00 98.38 86 VAL A C 1
ATOM 631 O O . VAL A 1 86 ? -24.472 1.431 -1.153 1.00 98.38 86 VAL A O 1
ATOM 634 N N . PHE A 1 87 ? -22.449 0.893 -0.372 1.00 98.56 87 PHE A N 1
ATOM 635 C CA . PHE A 1 87 ? -21.891 0.693 -1.711 1.00 98.56 87 PHE A CA 1
ATOM 636 C C . PHE A 1 87 ? -22.574 -0.442 -2.489 1.00 98.56 87 PHE A C 1
ATOM 638 O O . PHE A 1 87 ? -22.806 -0.316 -3.689 1.00 98.56 87 PHE A O 1
ATOM 645 N N . ARG A 1 88 ? -22.907 -1.555 -1.831 1.00 98.00 88 ARG A N 1
ATOM 646 C CA . ARG A 1 88 ? -23.615 -2.680 -2.455 1.00 98.00 88 ARG A CA 1
ATOM 647 C C . ARG A 1 88 ? -24.963 -2.248 -3.029 1.00 98.00 88 ARG A C 1
ATOM 649 O O . ARG A 1 88 ? -25.275 -2.634 -4.159 1.00 98.00 88 ARG A O 1
ATOM 656 N N . ASP A 1 89 ? -25.724 -1.497 -2.240 1.00 98.12 89 ASP A N 1
ATOM 657 C CA . ASP A 1 89 ? -27.121 -1.165 -2.518 1.00 98.12 89 ASP A CA 1
ATOM 658 C C . ASP A 1 89 ? -27.248 0.032 -3.463 1.00 98.12 89 ASP A C 1
ATOM 660 O O . ASP A 1 89 ? -28.175 0.079 -4.264 1.00 98.12 89 ASP A O 1
ATOM 664 N N . GLN A 1 90 ? -26.299 0.970 -3.403 1.00 98.31 90 GLN A N 1
ATOM 665 C CA . GLN A 1 90 ? -26.416 2.280 -4.053 1.00 98.31 90 GLN A CA 1
ATOM 666 C C . GLN A 1 90 ? -25.315 2.551 -5.083 1.00 98.31 90 GLN A C 1
ATOM 668 O O . GLN A 1 90 ? -25.371 3.532 -5.819 1.00 98.31 90 GLN A O 1
ATOM 673 N N . GLY A 1 91 ? -24.280 1.709 -5.141 1.00 97.62 91 GLY A N 1
ATOM 674 C CA . GLY A 1 91 ? -23.143 1.940 -6.022 1.00 97.62 91 GLY A CA 1
ATOM 675 C C . GLY A 1 91 ? -23.449 1.674 -7.506 1.00 97.62 91 GLY A C 1
ATOM 676 O O . GLY A 1 91 ? -24.211 0.762 -7.836 1.00 97.62 91 GLY A O 1
ATOM 677 N N . PRO A 1 92 ? -22.808 2.422 -8.422 1.00 96.19 92 PRO A N 1
ATOM 678 C CA . PRO A 1 92 ? -23.085 2.357 -9.858 1.00 96.19 92 PRO A CA 1
ATOM 679 C C . PRO A 1 92 ? -22.657 1.028 -10.496 1.00 96.19 92 PRO A C 1
ATOM 681 O O . PRO A 1 92 ? -21.522 0.577 -10.324 1.00 96.19 92 PRO A O 1
ATOM 684 N N . ARG A 1 93 ? -23.536 0.420 -11.306 1.00 97.12 93 ARG A N 1
ATOM 685 C CA . ARG A 1 93 ? -23.322 -0.909 -11.930 1.00 97.12 93 ARG A CA 1
ATOM 686 C C . ARG A 1 93 ? -23.249 -0.907 -13.461 1.00 97.12 93 ARG A C 1
ATOM 688 O O . ARG A 1 93 ? -22.971 -1.947 -14.044 1.00 97.12 93 ARG A O 1
ATOM 695 N N . GLU A 1 94 ? -23.470 0.238 -14.100 1.00 93.88 94 GLU A N 1
ATOM 696 C CA . GLU A 1 94 ? -23.595 0.345 -15.561 1.00 93.88 94 GLU A CA 1
ATOM 697 C C . GLU A 1 94 ? -22.239 0.246 -16.272 1.00 93.88 94 GLU A C 1
ATOM 699 O O . GLU A 1 94 ? -22.006 -0.649 -17.082 1.00 93.88 94 GLU A O 1
ATOM 704 N N . ALA A 1 95 ? -21.313 1.154 -15.951 1.00 93.38 95 ALA A N 1
ATOM 705 C CA . ALA A 1 95 ? -20.024 1.262 -16.623 1.00 93.38 95 ALA A CA 1
ATOM 706 C C . ALA A 1 95 ? -18.886 0.833 -15.692 1.00 93.38 95 ALA A C 1
ATOM 708 O O . ALA A 1 95 ? -18.576 1.507 -14.712 1.00 93.38 95 ALA A O 1
ATOM 709 N N . ARG A 1 96 ? -18.188 -0.260 -16.032 1.00 90.19 96 ARG A N 1
ATOM 710 C CA . ARG A 1 96 ? -17.147 -0.867 -15.176 1.00 90.19 96 ARG A CA 1
ATOM 711 C C . ARG A 1 96 ? -16.042 0.108 -14.745 1.00 90.19 96 ARG A C 1
ATOM 713 O O . ARG A 1 96 ? -15.512 -0.024 -13.640 1.00 90.19 96 ARG A O 1
ATOM 720 N N . ASN A 1 97 ? -15.671 1.064 -15.600 1.00 90.75 97 ASN A N 1
ATOM 721 C CA . ASN A 1 97 ? -14.666 2.097 -15.314 1.00 90.75 97 ASN A CA 1
ATOM 722 C C . ASN A 1 97 ? -15.186 3.235 -14.412 1.00 90.75 97 ASN A C 1
ATOM 724 O O . ASN A 1 97 ? -14.383 4.054 -13.971 1.00 90.75 97 ASN A O 1
ATOM 728 N N . ARG A 1 98 ? -16.487 3.250 -14.104 1.00 93.12 98 ARG A N 1
ATOM 729 C CA . ARG A 1 98 ? -17.186 4.204 -13.232 1.00 93.12 98 ARG A CA 1
ATOM 730 C C . ARG A 1 98 ? -17.930 3.524 -12.068 1.00 93.12 98 ARG A C 1
ATOM 732 O O . ARG A 1 98 ? -18.736 4.160 -11.408 1.00 93.12 98 ARG A O 1
ATOM 739 N N . SER A 1 99 ? -17.632 2.251 -11.778 1.00 96.06 99 SER A N 1
ATOM 740 C CA . SER A 1 99 ? -18.337 1.441 -10.760 1.00 96.06 99 SER A CA 1
ATOM 741 C C . SER A 1 99 ? -17.673 1.370 -9.374 1.00 96.06 99 SER A C 1
ATOM 743 O O . SER A 1 99 ? -18.112 0.609 -8.518 1.00 96.06 99 SER A O 1
ATOM 745 N N . ARG A 1 100 ? -16.564 2.079 -9.130 1.00 97.62 100 ARG A N 1
ATOM 746 C CA . ARG A 1 100 ? -15.909 2.122 -7.801 1.00 97.62 100 ARG A CA 1
ATOM 747 C C . ARG A 1 100 ? -16.692 2.988 -6.813 1.00 97.62 100 ARG A C 1
ATOM 749 O O . ARG A 1 100 ? -17.328 3.949 -7.229 1.00 97.62 100 ARG A O 1
ATOM 756 N N . PHE A 1 101 ? -16.561 2.703 -5.515 1.00 98.12 101 PHE A N 1
ATOM 757 C CA . PHE A 1 101 ? -17.228 3.466 -4.453 1.00 98.12 101 PHE A CA 1
ATOM 758 C C . PHE A 1 101 ? -16.890 4.961 -4.498 1.00 98.12 101 PHE A C 1
ATOM 760 O O . PHE A 1 101 ? -17.771 5.788 -4.309 1.00 98.12 101 PHE A O 1
ATOM 767 N N . ALA A 1 102 ? -15.656 5.302 -4.874 1.00 97.75 102 ALA A N 1
ATOM 768 C CA . ALA A 1 102 ? -15.222 6.666 -5.175 1.00 97.75 102 ALA A CA 1
ATOM 769 C C . ALA A 1 102 ? -16.223 7.485 -6.015 1.00 97.75 102 ALA A C 1
ATOM 771 O O . ALA A 1 102 ? -16.499 8.627 -5.679 1.00 97.75 102 ALA A O 1
ATOM 772 N N . PHE A 1 103 ? -16.800 6.898 -7.071 1.00 97.25 103 PHE A N 1
ATOM 773 C CA . PHE A 1 103 ? -17.733 7.615 -7.946 1.00 97.25 103 PHE A CA 1
ATOM 774 C C . PHE A 1 103 ? -19.091 7.856 -7.283 1.00 97.25 103 PHE A C 1
ATOM 776 O O . PHE A 1 103 ? -19.727 8.862 -7.568 1.00 97.25 103 PHE A O 1
ATOM 783 N N . LEU A 1 104 ? -19.517 6.960 -6.387 1.00 98.06 104 LEU A N 1
ATOM 784 C CA . LEU A 1 104 ? -20.696 7.193 -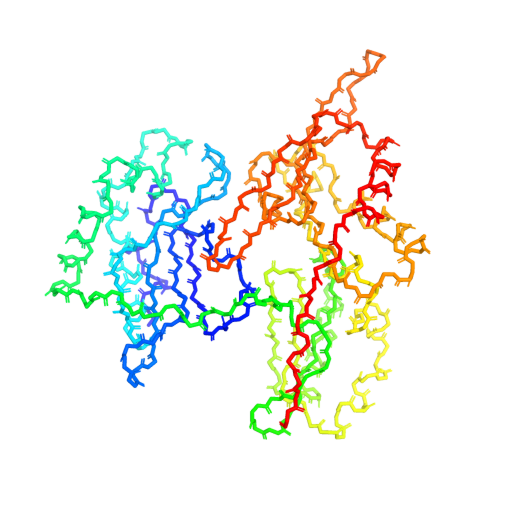5.554 1.00 98.06 104 LEU A CA 1
ATOM 785 C C . LEU A 1 104 ? -20.435 8.338 -4.570 1.00 98.06 104 LEU A C 1
ATOM 787 O O . LEU A 1 104 ? -21.290 9.195 -4.399 1.00 98.06 104 LEU A O 1
ATOM 791 N N . VAL A 1 105 ? -19.248 8.371 -3.952 1.00 98.38 105 VAL A N 1
ATOM 792 C CA . VAL A 1 105 ? -18.855 9.455 -3.037 1.00 98.38 105 VAL A CA 1
ATOM 793 C C . VAL A 1 105 ? -18.792 10.801 -3.765 1.00 98.38 105 VAL A C 1
ATOM 795 O O . VAL A 1 105 ? -19.279 11.788 -3.223 1.00 98.38 105 VAL A O 1
ATOM 798 N N . ASP A 1 106 ? -18.253 10.841 -4.988 1.00 97.50 106 ASP A N 1
ATOM 799 C CA . ASP A 1 106 ? -18.213 12.056 -5.819 1.00 97.50 106 ASP A CA 1
ATOM 800 C C . ASP A 1 106 ? -19.614 12.564 -6.187 1.00 97.50 106 ASP A C 1
ATOM 802 O O . ASP A 1 106 ? -19.860 13.765 -6.134 1.00 97.50 106 ASP A O 1
ATOM 806 N N . ASP A 1 107 ? -20.531 11.660 -6.540 1.00 97.62 107 ASP A N 1
ATOM 807 C CA . ASP A 1 107 ? -21.904 12.006 -6.930 1.00 97.62 107 ASP A CA 1
ATOM 808 C C . ASP A 1 107 ? -22.758 12.451 -5.734 1.00 97.62 107 ASP A C 1
ATOM 810 O O . ASP A 1 107 ? -23.502 13.428 -5.797 1.00 97.62 107 ASP A O 1
ATOM 814 N N . TRP A 1 108 ? -22.649 11.741 -4.612 1.00 98.50 108 TRP A N 1
ATOM 815 C CA . TRP A 1 108 ? -23.470 12.001 -3.432 1.00 98.50 108 TRP A CA 1
ATOM 816 C C . TRP A 1 108 ? -22.939 13.129 -2.555 1.00 98.50 108 TRP A C 1
ATOM 818 O O . TRP A 1 108 ? -23.716 13.773 -1.847 1.00 98.50 108 TRP A O 1
ATOM 828 N N . GLY A 1 109 ? -21.623 13.322 -2.545 1.00 98.44 109 GLY A N 1
ATOM 829 C CA . GLY A 1 109 ? -20.939 14.080 -1.512 1.00 98.44 109 GLY A CA 1
ATOM 830 C C . GLY A 1 109 ? -20.903 13.351 -0.163 1.00 98.44 109 GLY A C 1
ATOM 831 O O . GLY A 1 109 ? -21.732 12.497 0.169 1.00 98.44 109 GLY A O 1
ATOM 832 N N . VAL A 1 110 ? -19.924 13.724 0.662 1.00 98.25 110 VAL A N 1
ATOM 833 C CA . VAL A 1 110 ? -19.634 13.064 1.946 1.00 98.25 110 VAL A CA 1
ATOM 834 C C . VAL A 1 110 ? -20.818 13.108 2.917 1.00 98.25 110 VAL A C 1
ATOM 836 O O . VAL A 1 110 ? -21.089 12.115 3.585 1.00 98.25 110 VAL A O 1
ATOM 839 N N . ALA A 1 111 ? -21.549 14.224 2.986 1.00 98.38 111 ALA A N 1
ATOM 840 C CA . ALA A 1 111 ? -22.657 14.386 3.930 1.00 98.38 111 ALA A CA 1
ATOM 841 C C . ALA A 1 111 ? -23.774 13.353 3.699 1.00 98.38 111 ALA A C 1
ATOM 843 O O . ALA A 1 111 ? -24.251 12.723 4.643 1.00 98.38 111 ALA A O 1
ATOM 844 N N . ARG A 1 112 ? -24.144 13.118 2.433 1.00 98.69 112 ARG A N 1
ATOM 845 C CA . ARG A 1 112 ? -25.146 12.109 2.071 1.00 98.69 112 ARG A CA 1
ATOM 846 C C . ARG A 1 112 ? -24.627 10.692 2.310 1.00 98.69 112 ARG A C 1
ATOM 848 O O . ARG A 1 112 ? -25.378 9.848 2.792 1.00 98.69 112 ARG A O 1
ATOM 855 N N . VAL A 1 113 ? -23.348 10.433 2.021 1.00 98.75 113 VAL A N 1
ATOM 856 C CA . VAL A 1 113 ? -22.713 9.141 2.335 1.00 98.75 113 VAL A CA 1
ATOM 857 C C . VAL A 1 113 ? -22.755 8.872 3.839 1.00 98.75 113 VAL A C 1
ATOM 859 O O . VAL A 1 113 ? -23.153 7.781 4.236 1.00 98.75 113 VAL A O 1
ATOM 862 N N . ARG A 1 114 ? -22.412 9.854 4.682 1.00 98.69 114 ARG A N 1
ATOM 863 C CA . ARG A 1 114 ? -22.487 9.724 6.144 1.00 98.69 114 ARG A CA 1
ATOM 864 C C . ARG A 1 114 ? -23.899 9.380 6.605 1.00 98.69 114 ARG A C 1
ATOM 866 O O . ARG A 1 114 ? -24.050 8.407 7.334 1.00 98.69 114 ARG A O 1
ATOM 873 N N . ALA A 1 115 ? -24.912 10.115 6.146 1.00 98.69 115 ALA A N 1
ATOM 874 C CA . ALA A 1 115 ? -26.302 9.861 6.524 1.00 98.69 115 ALA A CA 1
ATOM 875 C C . ALA A 1 115 ? -26.742 8.426 6.178 1.00 98.69 115 ALA A C 1
ATOM 877 O O . ALA A 1 115 ? -27.309 7.731 7.017 1.00 98.69 115 ALA A O 1
ATOM 878 N N . ALA A 1 116 ? -26.399 7.939 4.980 1.00 98.69 116 ALA A N 1
ATOM 879 C CA . ALA A 1 116 ? -26.700 6.565 4.576 1.00 98.69 116 ALA A CA 1
ATOM 880 C C . ALA A 1 116 ? -25.946 5.514 5.415 1.00 98.69 116 ALA A C 1
ATOM 882 O O . ALA A 1 116 ? -26.460 4.425 5.665 1.00 98.69 116 ALA A O 1
ATOM 883 N N . VAL A 1 117 ? -24.722 5.819 5.859 1.00 98.62 117 VAL A N 1
ATOM 884 C CA . VAL A 1 117 ? -23.954 4.941 6.754 1.00 98.62 117 VAL A CA 1
ATOM 885 C C . VAL A 1 117 ? -24.570 4.910 8.155 1.00 98.62 117 VAL A C 1
ATOM 887 O O . VAL A 1 117 ? -24.680 3.831 8.729 1.00 98.62 117 VAL A O 1
ATOM 890 N N . GLU A 1 118 ? -25.003 6.051 8.695 1.00 98.56 118 GLU A N 1
ATOM 891 C CA . GLU A 1 118 ? -25.709 6.132 9.984 1.00 98.56 118 GLU A CA 1
ATOM 892 C C . GLU A 1 118 ? -27.035 5.360 9.951 1.00 98.56 118 GLU A C 1
ATOM 894 O O . GLU A 1 118 ? -27.308 4.568 10.856 1.00 98.56 118 GLU A O 1
ATOM 899 N N . GLU A 1 119 ? -27.808 5.494 8.870 1.00 98.44 119 GLU A N 1
ATOM 900 C CA . GLU A 1 119 ? -29.018 4.699 8.628 1.00 98.44 119 GLU A CA 1
ATOM 901 C C . GLU A 1 119 ? -28.697 3.197 8.583 1.00 98.44 119 GLU A C 1
ATOM 903 O O . GLU A 1 119 ? -29.324 2.399 9.280 1.00 98.44 119 GLU A O 1
ATOM 908 N N . ALA A 1 120 ? -27.656 2.801 7.844 1.00 97.50 120 ALA A N 1
ATOM 909 C CA . ALA A 1 120 ? -27.219 1.408 7.758 1.00 97.50 120 ALA A CA 1
ATOM 910 C C . ALA A 1 120 ? -26.654 0.845 9.079 1.00 97.50 120 ALA A C 1
ATOM 912 O O . ALA A 1 120 ? -26.575 -0.382 9.226 1.00 97.50 120 ALA A O 1
ATOM 913 N N . CYS A 1 121 ? -26.231 1.707 10.008 1.00 97.00 121 CYS A N 1
ATOM 914 C CA . CYS A 1 121 ? -25.849 1.364 11.380 1.00 97.00 121 CYS A CA 1
ATOM 915 C C . CYS A 1 121 ? -27.045 1.376 12.349 1.00 97.00 121 CYS A C 1
ATOM 917 O O . CYS A 1 121 ? -26.938 0.817 13.438 1.00 97.00 121 CYS A O 1
ATOM 919 N N . GLY A 1 122 ? -28.158 2.022 11.987 1.00 97.56 122 GLY A N 1
ATOM 920 C CA . GLY A 1 122 ? -29.306 2.242 12.869 1.00 97.56 122 GLY A CA 1
ATOM 921 C C . GLY A 1 122 ? -29.031 3.219 14.018 1.00 97.56 122 GLY A C 1
ATOM 922 O O . GLY A 1 122 ? -29.744 3.193 15.020 1.00 97.56 122 GLY A O 1
ATOM 923 N N . ARG A 1 123 ? -27.981 4.046 13.917 1.00 97.31 123 ARG A N 1
ATOM 924 C CA . ARG A 1 123 ? -27.582 5.018 14.948 1.00 97.31 123 ARG A CA 1
ATOM 925 C C . ARG A 1 123 ? -26.732 6.140 14.363 1.00 97.31 123 ARG A C 1
ATOM 927 O O . ARG A 1 123 ? -25.988 5.924 13.408 1.00 97.31 123 ARG A O 1
ATOM 934 N N . SER A 1 124 ? -26.771 7.304 15.006 1.00 97.56 124 SER A N 1
ATOM 935 C CA . SER A 1 124 ? -25.839 8.393 14.710 1.00 97.56 124 SER A CA 1
ATOM 936 C C . SER A 1 124 ? -24.401 7.995 15.040 1.00 97.56 124 SER A C 1
ATOM 938 O O . SER A 1 124 ? -24.141 7.258 16.000 1.00 97.56 124 SER A O 1
ATOM 940 N N . LEU A 1 125 ? -23.460 8.498 14.245 1.00 98.06 125 LEU A N 1
ATOM 941 C CA . LEU A 1 125 ? -22.037 8.267 14.429 1.00 98.06 125 LEU A CA 1
ATOM 942 C C . LEU A 1 125 ? -21.372 9.530 14.966 1.00 98.06 125 LEU A C 1
ATOM 944 O O . LEU A 1 125 ? -21.645 10.655 14.542 1.00 98.06 125 LEU A O 1
ATOM 948 N N . GLU A 1 126 ? -20.481 9.323 15.927 1.00 98.00 126 GLU A N 1
ATOM 949 C CA . GLU A 1 126 ? -19.725 10.398 16.545 1.00 98.00 126 GLU A CA 1
ATOM 950 C C . GLU A 1 126 ? -18.868 11.144 15.507 1.00 98.00 126 GLU A C 1
ATOM 952 O O . GLU A 1 126 ? -18.183 10.476 14.732 1.00 98.00 126 GLU A O 1
ATOM 957 N N . PRO A 1 127 ? -18.821 12.493 15.533 1.00 98.50 127 PRO A N 1
ATOM 958 C CA . PRO A 1 127 ? -17.889 13.269 14.715 1.00 98.50 127 PRO A CA 1
ATOM 959 C C . PRO A 1 127 ? -16.435 12.843 14.922 1.00 98.50 127 PRO A C 1
ATOM 961 O O . PRO A 1 127 ? -16.093 12.324 15.998 1.00 98.50 127 PRO A O 1
ATOM 964 N N . ALA A 1 128 ? -15.598 13.091 13.912 1.00 98.38 128 ALA A N 1
ATOM 965 C CA . ALA A 1 128 ? -14.188 12.719 13.912 1.00 98.38 128 ALA A CA 1
ATOM 966 C C . ALA A 1 128 ? -13.423 13.290 15.120 1.00 98.38 128 ALA A C 1
ATOM 968 O O . ALA A 1 128 ? -13.763 14.335 15.677 1.00 98.38 128 ALA A O 1
ATOM 969 N N . GLY A 1 129 ? -12.384 12.567 15.536 1.00 98.19 129 GLY A N 1
ATOM 970 C CA . GLY A 1 129 ? -11.408 13.026 16.518 1.00 98.19 129 GLY A CA 1
ATOM 971 C C . GLY A 1 129 ? -10.216 13.723 15.860 1.00 98.19 129 GLY A C 1
ATOM 972 O O . GLY A 1 129 ? -10.166 13.923 14.646 1.00 98.19 129 GLY A O 1
ATOM 973 N N . GLU A 1 130 ? -9.211 14.038 16.665 1.00 97.69 130 GLU A N 1
ATOM 974 C CA . GLU A 1 130 ? -7.915 14.535 16.211 1.00 97.69 130 GLU A CA 1
ATOM 975 C C . GLU A 1 130 ? -7.129 13.405 15.535 1.00 97.69 130 GLU A C 1
ATOM 977 O O . GLU A 1 130 ? -7.022 12.305 16.082 1.00 97.69 130 GLU A O 1
ATOM 982 N N . ASP A 1 131 ? -6.577 13.658 14.345 1.00 96.31 131 ASP A N 1
ATOM 983 C CA . ASP A 1 131 ? -5.713 12.69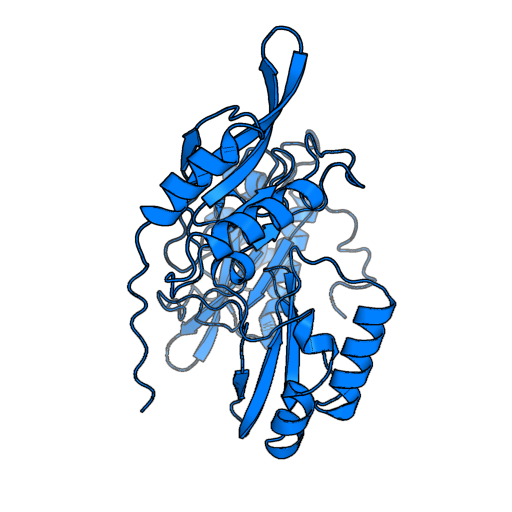4 13.655 1.00 96.31 131 ASP A CA 1
ATOM 984 C C . ASP A 1 131 ? -4.438 12.466 14.480 1.00 96.31 131 ASP A C 1
ATOM 986 O O . ASP A 1 131 ? -3.704 13.405 14.785 1.00 96.31 131 ASP A O 1
ATOM 990 N N . ALA A 1 132 ? -4.182 11.216 14.863 1.00 96.50 132 ALA A N 1
ATOM 991 C CA . ALA A 1 132 ? -3.049 10.855 15.709 1.00 96.50 132 ALA A CA 1
ATOM 992 C C . ALA A 1 132 ? -1.812 10.427 14.900 1.00 96.50 132 ALA A C 1
ATOM 994 O O . ALA A 1 132 ? -0.826 9.961 15.480 1.00 96.50 132 ALA A O 1
ATOM 995 N N . ARG A 1 133 ? -1.855 10.533 13.567 1.00 95.38 133 ARG A N 1
ATOM 996 C CA . ARG A 1 133 ? -0.713 10.225 12.703 1.00 95.38 133 ARG A CA 1
ATOM 997 C C . ARG A 1 133 ? 0.291 11.371 12.704 1.00 95.38 133 ARG A C 1
ATOM 999 O O . ARG A 1 133 ? -0.057 12.538 12.560 1.00 95.38 133 ARG A O 1
ATOM 1006 N N . GLY A 1 134 ? 1.563 11.011 12.823 1.00 92.12 134 GLY A N 1
ATOM 1007 C CA . GLY A 1 134 ? 2.674 11.943 12.705 1.00 92.12 134 GLY A CA 1
ATOM 1008 C C . GLY A 1 134 ? 3.083 12.199 11.249 1.00 92.12 134 GLY A C 1
ATOM 1009 O O . GLY A 1 134 ? 2.566 11.570 10.319 1.00 92.12 134 GLY A O 1
ATOM 1010 N N . PRO A 1 135 ? 4.071 13.086 11.040 1.00 87.56 135 PRO A N 1
ATOM 1011 C CA . PRO A 1 135 ? 4.632 13.364 9.716 1.00 87.56 135 PRO A CA 1
ATOM 1012 C C . PRO A 1 135 ? 5.549 12.241 9.203 1.00 87.56 135 PRO A C 1
ATOM 1014 O O . PRO A 1 135 ? 5.897 12.217 8.025 1.00 87.56 135 PRO A O 1
ATOM 1017 N N . ASN A 1 136 ? 5.963 11.327 10.086 1.00 89.06 136 ASN A N 1
ATOM 1018 C CA . ASN A 1 136 ? 6.898 10.254 9.771 1.00 89.06 136 ASN A CA 1
ATOM 1019 C C . ASN A 1 136 ? 6.208 9.078 9.072 1.00 89.06 136 ASN A C 1
ATOM 1021 O O . ASN A 1 136 ? 4.994 8.880 9.174 1.00 89.06 136 ASN A O 1
ATOM 1025 N N . ARG A 1 137 ? 7.017 8.264 8.390 1.00 90.06 137 ARG A N 1
ATOM 1026 C CA . ARG A 1 137 ? 6.587 7.007 7.786 1.00 90.06 137 ARG A CA 1
ATOM 1027 C C . ARG A 1 137 ? 7.502 5.858 8.197 1.00 90.06 137 ARG A C 1
ATOM 1029 O O . ARG A 1 137 ? 8.711 6.049 8.277 1.00 90.06 137 ARG A O 1
ATOM 1036 N N . THR A 1 138 ? 6.934 4.666 8.352 1.00 93.31 138 THR A N 1
ATOM 1037 C CA . THR A 1 138 ? 7.682 3.416 8.534 1.00 93.31 138 THR A CA 1
ATOM 1038 C C . THR A 1 138 ? 7.310 2.372 7.483 1.00 93.31 138 THR A C 1
ATOM 1040 O O . THR A 1 138 ? 6.175 2.324 7.013 1.00 93.31 138 THR A O 1
ATOM 1043 N N . ASP A 1 139 ? 8.287 1.557 7.092 1.00 94.00 139 ASP A N 1
ATOM 1044 C CA . ASP A 1 139 ? 8.128 0.355 6.258 1.00 94.00 139 ASP A CA 1
ATOM 1045 C C . ASP A 1 139 ? 8.346 -0.941 7.056 1.00 94.00 139 ASP A C 1
ATOM 1047 O O . ASP A 1 139 ? 8.240 -2.037 6.506 1.00 94.00 139 ASP A O 1
ATOM 1051 N N . HIS A 1 140 ? 8.650 -0.801 8.352 1.00 96.38 140 HIS A N 1
ATOM 1052 C CA . HIS A 1 140 ? 8.952 -1.877 9.287 1.00 96.38 140 HIS A CA 1
ATOM 1053 C C . HIS A 1 140 ? 10.166 -2.758 8.940 1.00 96.38 140 HIS A C 1
ATOM 1055 O O . HIS A 1 140 ? 10.321 -3.800 9.564 1.00 96.38 140 HIS A O 1
ATOM 1061 N N . VAL A 1 141 ? 11.044 -2.365 8.012 1.00 97.56 141 VAL A N 1
ATOM 1062 C CA . VAL A 1 141 ? 12.275 -3.113 7.687 1.00 97.56 141 VAL A CA 1
ATOM 1063 C C . VAL A 1 141 ? 13.386 -2.780 8.685 1.00 97.56 141 VAL A C 1
ATOM 1065 O O . VAL A 1 141 ? 13.664 -1.607 8.939 1.00 97.56 141 VAL A O 1
ATOM 1068 N N . GLY A 1 142 ? 14.031 -3.804 9.242 1.00 97.56 142 GLY A N 1
ATOM 1069 C CA . GLY A 1 142 ? 15.050 -3.683 10.284 1.00 97.56 142 GLY A CA 1
ATOM 1070 C C . GLY A 1 142 ? 14.677 -4.400 11.579 1.00 97.56 142 GLY A C 1
ATOM 1071 O O . GLY A 1 142 ? 13.681 -5.119 11.657 1.00 97.56 142 GLY A O 1
ATOM 1072 N N . ILE A 1 143 ? 15.499 -4.200 12.608 1.00 98.12 143 ILE A N 1
ATOM 1073 C CA . ILE A 1 143 ? 15.326 -4.797 13.936 1.00 98.12 143 ILE A CA 1
ATOM 1074 C C . ILE A 1 143 ? 14.808 -3.724 14.892 1.00 98.12 143 ILE A C 1
ATOM 1076 O O . ILE A 1 143 ? 15.445 -2.685 15.062 1.00 98.12 143 ILE A O 1
ATOM 1080 N N . TYR A 1 144 ? 13.678 -3.983 15.546 1.00 97.75 144 TYR A N 1
ATOM 1081 C CA . TYR A 1 144 ? 13.033 -3.012 16.432 1.00 97.75 144 TYR A CA 1
ATOM 1082 C C . TYR A 1 144 ? 12.513 -3.664 17.709 1.00 97.75 144 TYR A C 1
ATOM 1084 O O . TYR A 1 144 ? 12.043 -4.803 17.696 1.00 97.75 144 TYR A O 1
ATOM 1092 N N . ARG A 1 145 ? 12.539 -2.905 18.812 1.00 97.81 145 ARG A N 1
ATOM 1093 C CA . ARG A 1 145 ? 11.990 -3.337 20.100 1.00 97.81 145 ARG A CA 1
ATOM 1094 C C . ARG A 1 145 ? 10.463 -3.242 20.110 1.00 97.81 145 ARG A C 1
ATOM 1096 O O . ARG A 1 145 ? 9.887 -2.244 19.681 1.00 97.81 145 ARG A O 1
ATOM 1103 N N . GLN A 1 146 ? 9.813 -4.271 20.633 1.00 97.50 146 GLN A N 1
ATOM 1104 C CA . GLN A 1 146 ? 8.384 -4.319 20.914 1.00 97.50 146 GLN A CA 1
ATOM 1105 C C . GLN A 1 146 ? 8.094 -3.841 22.344 1.00 97.50 146 GLN A C 1
ATOM 1107 O O . GLN A 1 146 ? 8.971 -3.800 23.206 1.00 97.50 146 GLN A O 1
ATOM 1112 N N . LYS A 1 147 ? 6.833 -3.479 22.605 1.00 95.81 147 LYS A N 1
ATOM 1113 C CA . LYS A 1 147 ? 6.387 -2.923 23.898 1.00 95.81 147 LYS A CA 1
ATOM 1114 C C . LYS A 1 147 ? 6.553 -3.883 25.077 1.00 95.81 147 LYS A C 1
ATOM 1116 O O . LYS A 1 147 ? 6.651 -3.438 26.211 1.00 95.81 147 LYS A O 1
ATOM 1121 N N . ASP A 1 148 ? 6.550 -5.179 24.806 1.00 95.50 148 ASP A N 1
ATOM 1122 C CA . ASP A 1 148 ? 6.713 -6.250 25.790 1.00 95.50 148 ASP A CA 1
ATOM 1123 C C . ASP A 1 148 ? 8.183 -6.609 26.052 1.00 95.50 148 ASP A C 1
ATOM 1125 O O . ASP A 1 148 ? 8.468 -7.569 26.761 1.00 95.50 148 ASP A O 1
ATOM 1129 N N . GLY A 1 149 ? 9.123 -5.864 25.464 1.00 95.94 149 GLY A N 1
ATOM 1130 C CA . GLY A 1 149 ? 10.541 -6.148 25.596 1.00 95.94 149 GLY A CA 1
ATOM 1131 C C . GLY A 1 149 ? 11.008 -7.341 24.764 1.00 95.94 149 GLY A C 1
ATOM 1132 O O . GLY A 1 149 ? 12.050 -7.894 25.073 1.00 95.94 149 GLY A O 1
ATOM 1133 N N . ARG A 1 150 ? 10.290 -7.759 23.719 1.00 97.94 150 ARG A N 1
ATOM 1134 C CA . ARG A 1 150 ? 10.841 -8.610 22.647 1.00 97.94 150 ARG A CA 1
ATOM 1135 C C . ARG A 1 150 ? 11.241 -7.759 21.450 1.00 97.94 150 ARG A C 1
ATOM 1137 O O . ARG A 1 150 ? 11.106 -6.538 21.484 1.00 97.94 150 ARG A O 1
ATOM 1144 N N . SER A 1 151 ? 11.756 -8.374 20.396 1.00 98.62 151 SER A N 1
ATOM 1145 C CA . SER A 1 151 ? 12.104 -7.694 19.148 1.00 98.62 151 SER A CA 1
ATOM 1146 C C . SER A 1 151 ? 11.306 -8.257 17.973 1.00 98.62 151 SER A C 1
ATOM 1148 O O . SER A 1 151 ? 10.909 -9.420 17.976 1.00 98.62 151 SER A O 1
ATOM 1150 N N . PHE A 1 152 ? 11.094 -7.444 16.942 1.00 98.50 152 PHE A N 1
ATOM 1151 C CA . PHE A 1 152 ? 10.700 -7.942 15.626 1.00 98.50 152 PHE A CA 1
ATOM 1152 C C . PHE A 1 152 ? 11.803 -7.672 14.608 1.00 98.50 152 PHE A C 1
ATOM 1154 O O . PHE A 1 152 ? 12.545 -6.694 14.733 1.00 98.50 152 PHE A O 1
ATOM 1161 N N . VAL A 1 153 ? 11.881 -8.533 13.596 1.00 98.62 153 VAL A N 1
ATOM 1162 C CA . VAL A 1 153 ? 12.791 -8.392 12.460 1.00 98.62 153 VAL A CA 1
ATOM 1163 C C . VAL A 1 153 ? 11.961 -8.285 11.192 1.00 98.62 153 VAL A C 1
ATOM 1165 O O . VAL A 1 153 ? 11.269 -9.229 10.811 1.00 98.62 153 VAL A O 1
ATOM 1168 N N . GLY A 1 154 ? 11.996 -7.117 10.558 1.00 98.50 154 GLY A N 1
ATOM 1169 C CA . GLY A 1 154 ? 11.445 -6.909 9.228 1.00 98.50 154 GLY A CA 1
ATOM 1170 C C . GLY A 1 154 ? 12.512 -7.090 8.163 1.00 98.50 154 GLY A C 1
ATOM 1171 O O . GLY A 1 154 ? 13.567 -6.461 8.229 1.00 98.50 154 GLY A O 1
ATOM 1172 N N . VAL A 1 155 ? 12.228 -7.925 7.174 1.00 98.19 155 VAL A N 1
ATOM 1173 C CA . VAL A 1 155 ? 13.149 -8.287 6.097 1.00 98.19 155 VAL A CA 1
ATOM 1174 C C . VAL A 1 155 ? 12.626 -7.791 4.762 1.00 98.19 155 VAL A C 1
ATOM 1176 O O . VAL A 1 155 ? 11.423 -7.849 4.492 1.00 98.19 155 VAL A O 1
ATOM 1179 N N . VAL A 1 156 ? 13.530 -7.323 3.904 1.00 97.50 156 VAL A N 1
ATOM 1180 C CA . VAL A 1 156 ? 13.175 -6.990 2.527 1.00 97.50 156 VAL A CA 1
ATOM 1181 C C . VAL A 1 156 ? 12.946 -8.258 1.722 1.00 97.50 156 VAL A C 1
ATOM 1183 O O . VAL A 1 156 ? 13.751 -9.186 1.745 1.00 97.50 156 VAL A O 1
ATOM 1186 N N . VAL A 1 157 ? 11.873 -8.251 0.938 1.00 96.88 157 VAL A N 1
ATOM 1187 C CA . VAL A 1 157 ? 11.638 -9.211 -0.136 1.00 96.88 157 VAL A CA 1
ATOM 1188 C C . VAL A 1 157 ? 11.742 -8.438 -1.447 1.00 96.88 157 VAL A C 1
ATOM 1190 O O . VAL A 1 157 ? 10.797 -7.741 -1.818 1.00 96.88 157 VAL A O 1
ATOM 1193 N N . PRO A 1 158 ? 12.870 -8.518 -2.174 1.00 87.69 158 PRO A N 1
ATOM 1194 C CA . PRO A 1 158 ? 13.081 -7.691 -3.355 1.00 87.69 158 PRO A CA 1
ATOM 1195 C C . PRO A 1 158 ? 11.963 -7.860 -4.397 1.00 87.69 158 PRO A C 1
ATOM 1197 O O . PRO A 1 158 ? 11.765 -8.936 -4.966 1.00 87.69 158 PRO A O 1
ATOM 1200 N N . GLY A 1 159 ? 11.196 -6.789 -4.626 1.00 88.94 159 GLY A N 1
ATOM 1201 C CA . GLY A 1 159 ? 10.033 -6.798 -5.518 1.00 88.94 159 GLY A CA 1
ATOM 1202 C C . GLY A 1 159 ? 8.917 -7.762 -5.094 1.00 88.94 159 GLY A C 1
ATOM 1203 O O . GLY A 1 159 ? 8.149 -8.207 -5.949 1.00 88.94 159 GLY A O 1
ATOM 1204 N N . GLY A 1 160 ? 8.849 -8.162 -3.820 1.00 95.06 160 GLY A N 1
ATOM 1205 C CA . GLY A 1 160 ? 7.792 -9.016 -3.279 1.00 95.06 160 GLY A CA 1
ATOM 1206 C C . GLY A 1 160 ? 7.713 -10.411 -3.899 1.00 95.06 160 GLY A C 1
ATOM 1207 O O . GLY A 1 160 ? 6.613 -10.932 -4.093 1.00 95.06 160 GLY A O 1
ATOM 1208 N N . ARG A 1 161 ? 8.833 -10.986 -4.352 1.00 95.00 161 ARG A N 1
ATOM 1209 C CA . ARG A 1 161 ? 8.880 -12.333 -4.940 1.00 95.00 161 ARG A CA 1
ATOM 1210 C C . ARG A 1 161 ? 9.658 -13.272 -4.019 1.00 95.00 161 ARG A C 1
ATOM 1212 O O . ARG A 1 161 ? 10.837 -13.054 -3.782 1.00 95.00 161 ARG A O 1
ATOM 1219 N N . VAL A 1 162 ? 8.992 -14.335 -3.575 1.00 95.50 162 VAL A N 1
ATOM 1220 C CA . VAL A 1 162 ? 9.596 -15.464 -2.853 1.00 95.50 162 VAL A CA 1
ATOM 1221 C C . VAL A 1 162 ? 9.319 -16.764 -3.599 1.00 95.50 162 VAL A C 1
ATOM 1223 O O . VAL A 1 162 ? 8.301 -16.891 -4.285 1.00 95.50 162 VAL A O 1
ATOM 1226 N N . THR A 1 163 ? 10.220 -17.729 -3.466 1.00 96.81 163 THR A N 1
ATOM 1227 C CA . THR A 1 163 ? 9.971 -19.123 -3.852 1.00 96.81 163 THR A CA 1
ATOM 1228 C C . THR A 1 163 ? 9.230 -19.871 -2.740 1.00 96.81 163 THR A C 1
ATOM 1230 O O . THR A 1 163 ? 9.197 -19.424 -1.593 1.00 96.81 163 THR A O 1
ATOM 1233 N N . GLY A 1 164 ? 8.659 -21.039 -3.058 1.00 97.88 164 GLY A N 1
ATOM 1234 C CA . GLY A 1 164 ? 8.039 -21.902 -2.045 1.00 97.88 164 GLY A CA 1
ATOM 1235 C C . GLY A 1 164 ? 9.023 -22.334 -0.951 1.00 97.88 164 GLY A C 1
ATOM 1236 O O . GLY A 1 164 ? 8.671 -22.306 0.222 1.00 97.88 164 GLY A O 1
ATOM 1237 N N . ALA A 1 165 ? 10.269 -22.649 -1.324 1.00 98.19 165 ALA A N 1
ATOM 1238 C CA . ALA A 1 165 ? 11.322 -23.019 -0.378 1.00 98.19 165 ALA A CA 1
ATOM 1239 C C . ALA A 1 165 ? 11.695 -21.859 0.558 1.00 98.19 165 ALA A C 1
ATOM 1241 O O . ALA A 1 165 ? 11.752 -22.049 1.767 1.00 98.19 165 ALA A O 1
ATOM 1242 N N . GLN A 1 166 ? 11.865 -20.645 0.018 1.00 97.62 166 GLN A N 1
ATOM 1243 C CA . GLN A 1 166 ? 12.120 -19.455 0.838 1.00 97.62 166 GLN A CA 1
ATOM 1244 C C . GLN A 1 166 ? 10.963 -19.183 1.805 1.00 97.62 166 GLN A C 1
ATOM 1246 O O . GLN A 1 166 ? 11.205 -18.880 2.965 1.00 97.62 166 GLN A O 1
ATOM 1251 N N . LEU A 1 167 ? 9.708 -19.314 1.359 1.00 97.31 167 LEU A N 1
ATOM 1252 C CA . LEU A 1 167 ? 8.551 -19.099 2.231 1.00 97.31 167 LEU A CA 1
ATOM 1253 C C . LEU A 1 167 ? 8.458 -20.153 3.345 1.00 97.31 167 LEU A C 1
ATOM 1255 O O . LEU A 1 167 ? 8.164 -19.799 4.484 1.00 97.31 167 LEU A O 1
ATOM 1259 N N . ALA A 1 168 ? 8.727 -21.425 3.031 1.00 98.19 168 ALA A N 1
ATOM 1260 C CA . ALA A 1 168 ? 8.770 -22.489 4.033 1.00 98.19 168 ALA A CA 1
ATOM 1261 C C . ALA A 1 168 ? 9.881 -22.234 5.062 1.00 98.19 168 ALA A C 1
ATOM 1263 O O . ALA A 1 168 ? 9.677 -22.433 6.257 1.00 98.19 168 ALA A O 1
ATOM 1264 N N . GLU A 1 169 ? 11.026 -21.724 4.609 1.00 98.25 169 GLU A N 1
ATOM 1265 C CA . GLU A 1 169 ? 12.125 -21.364 5.496 1.00 98.25 169 GLU A CA 1
ATOM 1266 C C . GLU A 1 169 ? 11.775 -20.161 6.381 1.00 98.25 169 GLU A C 1
ATOM 1268 O O . GLU A 1 169 ? 11.999 -20.222 7.584 1.00 98.25 169 GLU A O 1
ATOM 1273 N N . VAL A 1 170 ? 11.119 -19.115 5.860 1.00 97.81 170 VAL A N 1
ATOM 1274 C CA . VAL A 1 170 ? 10.594 -18.024 6.710 1.00 97.81 170 VAL A CA 1
ATOM 1275 C C . VAL A 1 170 ? 9.647 -18.564 7.786 1.00 97.81 170 VAL A C 1
ATOM 1277 O O . VAL A 1 170 ? 9.716 -18.116 8.929 1.00 97.81 170 VAL A O 1
ATOM 1280 N N . ALA A 1 171 ? 8.782 -19.526 7.449 1.00 98.38 171 ALA A N 1
ATOM 1281 C CA . ALA A 1 171 ? 7.896 -20.152 8.427 1.00 98.38 171 ALA A CA 1
ATOM 1282 C C . ALA A 1 171 ? 8.690 -20.897 9.516 1.00 98.38 171 ALA A C 1
ATOM 1284 O O . ALA A 1 171 ? 8.443 -20.674 10.700 1.00 98.38 171 ALA A O 1
ATOM 1285 N N . ARG A 1 172 ? 9.717 -21.678 9.140 1.00 98.56 172 ARG A N 1
ATOM 1286 C CA . ARG A 1 172 ? 10.626 -22.328 10.101 1.00 98.56 172 ARG A CA 1
ATOM 1287 C C . ARG A 1 172 ? 11.303 -21.308 11.020 1.00 98.56 172 ARG A C 1
ATOM 1289 O O . ARG A 1 172 ? 11.380 -21.535 12.227 1.00 98.56 172 ARG A O 1
ATOM 1296 N N . LEU A 1 173 ? 11.782 -20.188 10.473 1.00 98.50 173 LEU A 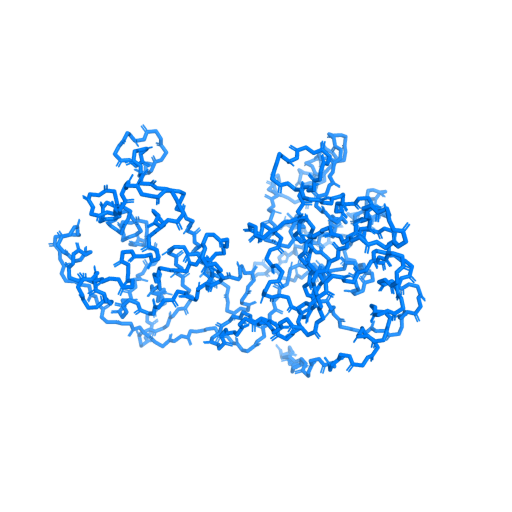N 1
ATOM 1297 C CA . LEU A 1 173 ? 12.397 -19.109 11.254 1.00 98.50 173 LEU A CA 1
ATOM 1298 C C . LEU A 1 173 ? 11.401 -18.481 12.238 1.00 98.50 173 LEU A C 1
ATOM 1300 O O . LEU A 1 173 ? 11.759 -18.209 13.383 1.00 98.50 173 LEU A O 1
ATOM 1304 N N . ALA A 1 174 ? 10.151 -18.282 11.818 1.00 98.50 174 ALA A N 1
ATOM 1305 C CA . ALA A 1 174 ? 9.096 -17.757 12.677 1.00 98.50 174 ALA A CA 1
ATOM 1306 C C . ALA A 1 174 ? 8.747 -18.708 13.833 1.00 98.50 174 ALA A C 1
ATOM 1308 O O . ALA A 1 174 ? 8.543 -18.231 14.952 1.00 98.50 174 ALA A O 1
ATOM 1309 N N . ASP A 1 175 ? 8.719 -20.020 13.588 1.00 98.50 175 ASP A N 1
ATOM 1310 C CA . ASP A 1 175 ? 8.509 -21.046 14.620 1.00 98.50 175 ASP A CA 1
ATOM 1311 C C . ASP A 1 175 ? 9.705 -21.155 15.576 1.00 98.50 175 ASP A C 1
ATOM 1313 O O . ASP A 1 175 ? 9.526 -21.266 16.786 1.00 98.50 175 ASP A O 1
ATOM 1317 N N . THR A 1 176 ? 10.927 -21.102 15.038 1.00 98.44 176 THR A N 1
ATOM 1318 C CA . THR A 1 176 ? 12.167 -21.314 15.804 1.00 98.44 176 THR A CA 1
ATOM 1319 C C . THR A 1 176 ? 12.506 -20.113 16.687 1.00 98.44 176 THR A C 1
ATOM 1321 O O . THR A 1 176 ? 12.841 -20.277 17.858 1.00 98.44 176 THR A O 1
ATOM 1324 N N . TYR A 1 177 ? 12.436 -18.900 16.130 1.00 98.25 177 TYR A N 1
ATOM 1325 C CA . TYR A 1 177 ? 12.939 -17.688 16.786 1.00 98.25 177 TYR A CA 1
ATOM 1326 C C . TYR A 1 177 ? 11.841 -16.767 17.309 1.00 98.25 177 TYR A C 1
ATOM 1328 O O . TYR A 1 177 ? 12.106 -15.951 18.193 1.00 98.25 177 TYR A O 1
ATOM 1336 N N . GLY A 1 178 ? 10.635 -16.861 16.747 1.00 97.38 178 GLY A N 1
ATOM 1337 C CA . GLY A 1 178 ? 9.506 -16.002 17.074 1.00 97.38 178 GLY A CA 1
ATOM 1338 C C . GLY A 1 178 ? 8.416 -16.743 17.843 1.00 97.38 178 GLY A C 1
ATOM 1339 O O . GLY A 1 178 ? 8.627 -17.290 18.920 1.00 97.38 178 GLY A O 1
ATOM 1340 N N . SER A 1 179 ? 7.206 -16.700 17.295 1.00 97.31 179 SER A N 1
ATOM 1341 C CA . SER A 1 179 ? 6.000 -17.284 17.904 1.00 97.31 179 SER A CA 1
ATOM 1342 C C . SER A 1 179 ? 5.156 -18.077 16.901 1.00 97.31 179 SER A C 1
ATOM 1344 O O . SER A 1 179 ? 3.959 -18.251 17.108 1.00 97.31 179 SER A O 1
ATOM 1346 N N . GLY A 1 180 ? 5.760 -18.475 15.777 1.00 97.94 180 GLY A N 1
ATOM 1347 C CA . GLY A 1 180 ? 5.059 -19.041 14.618 1.00 97.94 180 GLY A CA 1
ATOM 1348 C C . GLY A 1 180 ? 4.217 -18.027 13.835 1.00 97.94 180 GLY A C 1
ATOM 1349 O O . GLY A 1 180 ? 3.447 -18.388 12.948 1.00 97.94 180 GLY A O 1
ATOM 1350 N N . GLU A 1 181 ? 4.343 -16.735 14.149 1.00 98.12 181 GLU A N 1
ATOM 1351 C CA . GLU A 1 181 ? 3.653 -15.654 13.450 1.00 98.12 181 GLU A CA 1
ATOM 1352 C C . GLU A 1 181 ? 4.560 -15.025 12.387 1.00 98.12 181 GLU A C 1
ATOM 1354 O O . GLU A 1 181 ? 5.734 -14.757 12.629 1.00 98.12 181 GLU A O 1
ATOM 1359 N N . MET A 1 182 ? 3.987 -14.709 11.228 1.00 96.38 182 MET A N 1
ATOM 1360 C CA . MET A 1 182 ? 4.612 -13.867 10.211 1.00 96.38 182 MET A CA 1
ATOM 1361 C C . MET A 1 182 ? 3.618 -12.807 9.738 1.00 96.38 182 MET A C 1
ATOM 1363 O O . MET A 1 182 ? 2.415 -13.064 9.645 1.00 96.38 182 MET A O 1
ATOM 1367 N N . ARG A 1 183 ? 4.109 -11.608 9.420 1.00 97.94 183 ARG A N 1
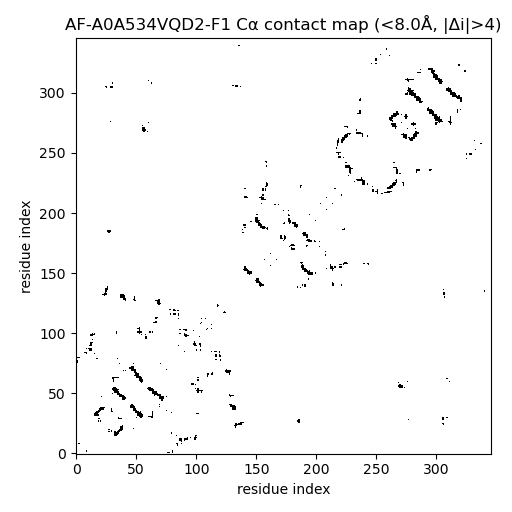ATOM 1368 C CA . ARG A 1 183 ? 3.281 -10.522 8.873 1.00 97.94 183 ARG A CA 1
ATOM 1369 C C . ARG A 1 183 ? 3.824 -10.060 7.533 1.00 97.94 183 ARG A C 1
ATOM 1371 O O . ARG A 1 183 ? 5.033 -9.998 7.343 1.00 97.94 183 ARG A O 1
ATOM 1378 N N . PHE A 1 184 ? 2.922 -9.686 6.635 1.00 97.31 184 PHE A N 1
ATOM 1379 C CA . PHE A 1 184 ? 3.255 -9.038 5.370 1.00 97.31 184 PHE A CA 1
ATOM 1380 C C . PHE A 1 184 ? 3.061 -7.526 5.487 1.00 97.31 184 PHE A C 1
ATOM 1382 O O . PHE A 1 184 ? 2.156 -7.072 6.192 1.00 97.31 184 PHE A O 1
ATOM 1389 N N . THR A 1 185 ? 3.874 -6.752 4.774 1.00 97.25 185 THR A N 1
ATOM 1390 C CA . THR A 1 185 ? 3.733 -5.290 4.687 1.00 97.25 185 THR A CA 1
ATOM 1391 C C . THR A 1 185 ? 3.137 -4.863 3.345 1.00 97.25 185 THR A C 1
ATOM 1393 O O . THR A 1 185 ? 3.135 -5.621 2.371 1.00 97.25 185 THR A O 1
ATOM 1396 N N . THR A 1 186 ? 2.634 -3.627 3.263 1.00 95.19 186 THR A N 1
ATOM 1397 C CA . THR A 1 186 ? 2.102 -3.084 1.998 1.00 95.19 186 THR A CA 1
ATOM 1398 C C . THR A 1 186 ? 3.194 -2.780 0.968 1.00 95.19 186 THR A C 1
ATOM 1400 O O . THR A 1 186 ? 2.928 -2.685 -0.228 1.00 95.19 186 THR A O 1
ATOM 1403 N N . GLU A 1 187 ? 4.437 -2.722 1.431 1.00 95.69 187 GLU A N 1
ATOM 1404 C CA . GLU A 1 187 ? 5.681 -2.566 0.685 1.00 95.69 187 GLU A CA 1
ATOM 1405 C C . GLU A 1 187 ? 6.233 -3.919 0.213 1.00 95.69 187 GLU A C 1
ATOM 1407 O O . GLU A 1 187 ? 7.348 -3.990 -0.288 1.00 95.69 187 GLU A O 1
ATOM 1412 N N . GLN A 1 188 ? 5.427 -4.983 0.319 1.00 97.50 188 GLN A N 1
ATOM 1413 C CA . GLN A 1 188 ? 5.722 -6.333 -0.168 1.00 97.50 188 GLN A CA 1
ATOM 1414 C C . GLN A 1 188 ? 6.812 -7.072 0.621 1.00 97.50 188 GLN A C 1
ATOM 1416 O O . GLN A 1 188 ? 7.366 -8.047 0.117 1.00 97.50 188 GLN A O 1
ATOM 1421 N N . ASN A 1 189 ? 7.076 -6.641 1.856 1.00 97.94 189 ASN A N 1
ATOM 1422 C CA . ASN A 1 189 ? 8.090 -7.198 2.750 1.00 97.94 189 ASN A CA 1
ATOM 1423 C C . ASN A 1 189 ? 7.470 -8.096 3.834 1.00 97.94 189 ASN A C 1
ATOM 1425 O O . ASN A 1 189 ? 6.246 -8.248 3.919 1.00 97.94 189 ASN A O 1
ATOM 1429 N N . LEU A 1 190 ? 8.327 -8.701 4.660 1.00 98.00 190 LEU A N 1
ATOM 1430 C CA . LEU A 1 190 ? 7.955 -9.657 5.704 1.00 98.00 190 LEU A CA 1
ATOM 1431 C C . LEU A 1 190 ? 8.441 -9.202 7.079 1.00 98.00 190 LEU A C 1
ATOM 1433 O O . LEU A 1 190 ? 9.483 -8.567 7.189 1.00 98.00 190 LEU A O 1
ATOM 1437 N N . ILE A 1 191 ? 7.706 -9.558 8.129 1.00 98.56 191 ILE A N 1
ATOM 1438 C CA . ILE A 1 191 ? 8.079 -9.323 9.527 1.00 98.56 191 ILE A CA 1
ATOM 1439 C C . ILE A 1 191 ? 7.949 -10.630 10.303 1.00 98.56 191 ILE A C 1
ATOM 1441 O O . ILE A 1 191 ? 6.895 -11.269 10.258 1.00 98.56 191 ILE A O 1
ATOM 1445 N N . ILE A 1 192 ? 8.988 -10.962 11.069 1.00 98.62 192 ILE A N 1
ATOM 1446 C CA . ILE A 1 192 ? 8.977 -12.005 12.096 1.00 98.62 192 ILE A CA 1
ATOM 1447 C C . ILE A 1 192 ? 8.945 -11.297 13.462 1.00 98.62 192 ILE A C 1
ATOM 1449 O O . ILE A 1 192 ? 9.929 -10.654 13.836 1.00 98.62 192 ILE A O 1
ATOM 1453 N N . PRO A 1 193 ? 7.814 -11.312 14.190 1.00 98.44 193 PRO A N 1
ATOM 1454 C CA . PRO A 1 193 ? 7.691 -10.670 15.491 1.00 98.44 193 PRO A CA 1
ATOM 1455 C C . PRO A 1 193 ? 8.058 -11.612 16.643 1.00 98.44 193 PRO A C 1
ATOM 1457 O O . PRO A 1 193 ? 8.202 -12.821 16.465 1.00 98.44 193 PRO A O 1
ATOM 1460 N N . ASN A 1 194 ? 8.080 -11.049 17.853 1.00 98.38 194 ASN A N 1
ATOM 1461 C CA . ASN A 1 194 ? 8.081 -11.780 19.119 1.00 98.38 194 ASN A CA 1
ATOM 1462 C C . ASN A 1 194 ? 9.366 -12.577 19.383 1.00 98.38 194 ASN A C 1
ATOM 1464 O O . ASN A 1 194 ? 9.324 -13.617 20.038 1.00 98.38 194 ASN A O 1
ATOM 1468 N N . ILE A 1 195 ? 10.502 -12.066 18.911 1.00 98.56 195 ILE A N 1
ATOM 1469 C CA . ILE A 1 195 ? 11.813 -12.706 19.018 1.00 98.56 195 ILE A CA 1
ATOM 1470 C C . ILE A 1 195 ? 12.496 -12.298 20.327 1.00 98.56 195 ILE A C 1
ATOM 1472 O O . ILE A 1 195 ? 12.556 -11.114 20.673 1.00 98.56 195 ILE A O 1
ATOM 1476 N N . SER A 1 196 ? 13.012 -13.280 21.067 1.00 97.94 196 SER A N 1
ATOM 1477 C CA . SER A 1 196 ? 13.791 -13.054 22.292 1.00 97.94 196 SER A CA 1
ATOM 1478 C C . SER A 1 196 ? 15.199 -12.521 21.988 1.00 97.94 196 SER A C 1
ATOM 1480 O O . SER A 1 196 ? 15.703 -12.683 20.881 1.00 97.94 196 S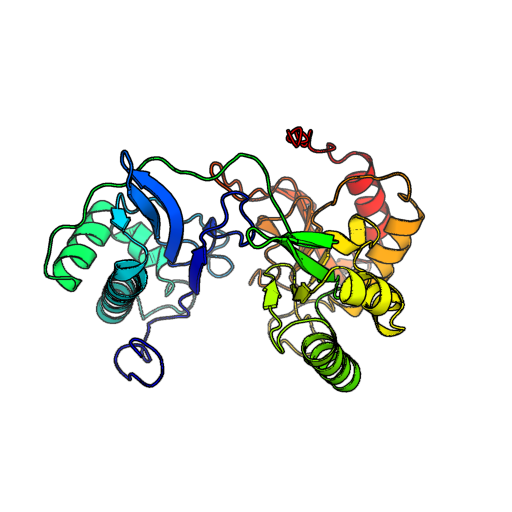ER A O 1
ATOM 1482 N N . ASP A 1 197 ? 15.877 -11.914 22.967 1.00 96.19 197 ASP A N 1
ATOM 1483 C CA . ASP A 1 197 ? 17.235 -11.383 22.752 1.00 96.19 197 ASP A CA 1
ATOM 1484 C C . ASP A 1 197 ? 18.266 -12.458 22.337 1.00 96.19 197 ASP A C 1
ATOM 1486 O O . ASP A 1 197 ? 19.062 -12.184 21.434 1.00 96.19 197 ASP A O 1
ATOM 1490 N N . PRO A 1 198 ? 18.261 -13.684 22.908 1.00 95.88 198 PRO A N 1
ATOM 1491 C CA . PRO A 1 198 ? 19.081 -14.782 22.394 1.00 95.88 198 PRO A CA 1
ATOM 1492 C C . PRO A 1 198 ? 18.685 -15.199 20.974 1.00 95.88 198 PRO A C 1
ATOM 1494 O O . PRO A 1 198 ? 19.547 -15.267 20.100 1.00 95.88 198 PRO A O 1
ATOM 1497 N N . GLY A 1 199 ? 17.383 -15.380 20.719 1.00 97.31 199 GLY A N 1
ATOM 1498 C CA . GLY A 1 199 ? 16.878 -15.788 19.406 1.00 97.31 199 GLY A CA 1
ATOM 1499 C C . GLY A 1 199 ? 17.195 -14.777 18.306 1.00 97.31 199 GLY A C 1
ATOM 1500 O O . GLY A 1 199 ? 17.459 -15.160 17.173 1.00 97.31 199 GLY A O 1
ATOM 1501 N N . LEU A 1 200 ? 17.261 -13.486 18.638 1.00 97.44 200 LEU A N 1
ATOM 1502 C CA . LEU A 1 200 ? 17.653 -12.441 17.699 1.00 97.44 200 LEU A CA 1
ATOM 1503 C C . LEU A 1 200 ? 19.093 -12.625 17.209 1.00 97.44 200 LEU A C 1
ATOM 1505 O O . LEU A 1 200 ? 19.350 -12.457 16.021 1.00 97.44 200 LEU A O 1
ATOM 1509 N N . ARG A 1 201 ? 20.030 -12.968 18.104 1.00 95.19 201 ARG A N 1
ATOM 1510 C CA . ARG A 1 201 ? 21.442 -13.173 17.735 1.00 95.19 201 ARG A CA 1
ATOM 1511 C C . ARG A 1 201 ? 21.636 -14.372 16.817 1.00 95.19 201 ARG A C 1
ATOM 1513 O O . ARG A 1 201 ? 22.563 -14.360 16.013 1.00 95.19 201 ARG A O 1
ATOM 1520 N N . GLU A 1 202 ? 20.816 -15.399 16.985 1.00 97.44 202 GLU A N 1
ATOM 1521 C CA . GLU A 1 202 ? 20.850 -16.605 16.160 1.00 97.44 2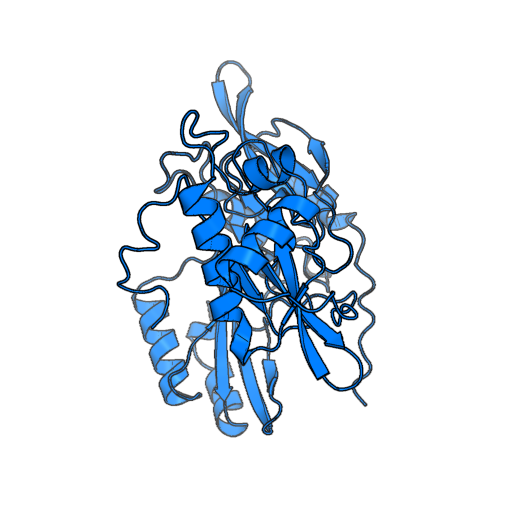02 GLU A CA 1
ATOM 1522 C C . GLU A 1 202 ? 20.165 -16.359 14.814 1.00 97.44 202 GLU A C 1
ATOM 1524 O O . GLU A 1 202 ? 20.758 -16.625 13.771 1.00 97.44 202 GLU A O 1
ATOM 1529 N N . LEU A 1 203 ? 18.978 -15.742 14.824 1.00 97.56 203 LEU A N 1
ATOM 1530 C CA . LEU A 1 203 ? 18.236 -15.403 13.614 1.00 97.56 203 LEU A CA 1
ATOM 1531 C C . LEU A 1 203 ? 19.071 -14.554 12.652 1.00 97.56 203 LEU A C 1
ATOM 1533 O O . LEU A 1 203 ? 19.077 -14.838 11.461 1.00 97.56 203 LEU A O 1
ATOM 1537 N N . THR A 1 204 ? 19.807 -13.542 13.130 1.00 96.00 204 THR A N 1
ATOM 1538 C CA . THR A 1 204 ? 20.620 -12.674 12.250 1.00 96.00 204 THR A CA 1
ATOM 1539 C C . THR A 1 204 ? 21.750 -13.408 11.521 1.00 96.00 204 THR A C 1
ATOM 1541 O O . THR A 1 204 ? 22.323 -12.856 10.582 1.00 96.00 204 THR A O 1
ATOM 1544 N N . GLN A 1 205 ? 22.065 -14.643 11.916 1.00 96.25 205 GLN A N 1
ATOM 1545 C CA . GLN A 1 205 ? 23.088 -15.482 11.288 1.00 96.25 205 GLN A CA 1
ATOM 1546 C C . GLN A 1 205 ? 22.507 -16.467 10.264 1.00 96.25 205 GLN A C 1
ATOM 1548 O O . GLN A 1 205 ? 23.270 -17.128 9.553 1.00 96.25 205 GLN A O 1
ATOM 1553 N N . GLU A 1 206 ? 21.181 -16.556 10.157 1.00 98.06 206 GLU A N 1
ATOM 1554 C CA . GLU A 1 206 ? 20.505 -17.502 9.275 1.00 98.06 206 GLU A CA 1
ATOM 1555 C C . GLU A 1 206 ? 20.816 -17.228 7.796 1.00 98.06 206 GLU A C 1
ATOM 1557 O O . GLU A 1 206 ? 20.729 -16.077 7.345 1.00 98.06 206 GLU A O 1
ATOM 1562 N N . PRO A 1 207 ? 21.155 -18.259 6.992 1.00 97.69 207 PRO A N 1
ATOM 1563 C CA . PRO A 1 207 ? 21.551 -18.073 5.598 1.00 97.69 207 PRO A CA 1
ATOM 1564 C C . PRO A 1 207 ? 20.515 -17.321 4.762 1.00 97.69 207 PRO A C 1
ATOM 1566 O O . PRO A 1 207 ? 20.897 -16.505 3.922 1.00 97.69 207 PRO A O 1
ATOM 1569 N N . LEU A 1 208 ? 19.221 -17.541 5.025 1.00 97.00 208 LEU A N 1
ATOM 1570 C CA . LEU A 1 208 ? 18.139 -16.886 4.293 1.00 97.00 208 LEU A CA 1
ATOM 1571 C C . LEU A 1 208 ? 18.192 -15.355 4.411 1.00 97.00 208 LEU A C 1
ATOM 1573 O O . LEU A 1 208 ? 17.832 -14.662 3.460 1.00 97.00 208 LEU A O 1
ATOM 1577 N N . LEU A 1 209 ? 18.687 -14.801 5.522 1.00 95.94 209 LEU A N 1
ATOM 1578 C CA . LEU A 1 209 ? 18.778 -13.348 5.696 1.00 95.94 209 LEU A CA 1
ATOM 1579 C C . LEU A 1 209 ? 19.850 -12.695 4.816 1.00 95.94 209 LEU A C 1
ATOM 1581 O O . LEU A 1 209 ? 19.857 -11.479 4.661 1.00 95.94 209 LEU A O 1
ATOM 1585 N N . LYS A 1 210 ? 20.716 -13.478 4.163 1.00 93.25 210 LYS A N 1
ATOM 1586 C CA . LYS A 1 210 ? 21.595 -12.965 3.099 1.00 93.25 210 LYS A CA 1
ATOM 1587 C C . LYS A 1 210 ? 20.821 -12.684 1.810 1.00 93.25 210 LYS A C 1
ATOM 1589 O O . LYS A 1 210 ? 21.215 -11.819 1.031 1.00 93.25 210 LYS A O 1
ATOM 1594 N N . GLU A 1 211 ? 19.730 -13.411 1.581 1.00 94.25 211 GLU A N 1
ATOM 1595 C CA . GLU A 1 211 ? 18.833 -13.223 0.436 1.00 94.25 211 GLU A CA 1
ATOM 1596 C C . GLU A 1 211 ? 17.706 -12.231 0.750 1.00 94.25 211 GLU A C 1
ATOM 1598 O O . GLU A 1 211 ? 17.325 -11.438 -0.115 1.00 94.25 211 GLU A O 1
ATOM 1603 N N . LEU A 1 212 ? 17.204 -12.265 1.989 1.00 96.75 212 LEU A N 1
ATOM 1604 C CA . LEU A 1 212 ? 16.143 -11.414 2.529 1.00 96.75 212 LEU A CA 1
ATOM 1605 C C . LEU A 1 212 ? 16.687 -10.577 3.706 1.00 96.75 212 LEU A C 1
ATOM 1607 O O . LEU A 1 212 ? 16.388 -10.870 4.865 1.00 96.75 212 LEU A O 1
ATOM 1611 N N . PRO A 1 213 ? 17.530 -9.565 3.442 1.00 96.50 213 PRO A N 1
ATOM 1612 C CA . PRO A 1 213 ? 18.202 -8.814 4.499 1.00 96.50 213 PRO A CA 1
ATOM 1613 C C . PRO A 1 213 ? 17.242 -7.910 5.272 1.00 96.50 213 PRO A C 1
ATOM 1615 O O . PRO A 1 213 ? 16.305 -7.332 4.712 1.00 96.50 213 PRO A O 1
ATOM 1618 N N . TYR A 1 214 ? 17.515 -7.744 6.566 1.00 96.75 214 TYR A N 1
ATOM 1619 C CA . TYR A 1 214 ? 16.861 -6.745 7.419 1.00 96.75 214 TYR A CA 1
ATOM 1620 C C . TYR A 1 214 ? 17.536 -5.364 7.327 1.00 96.75 214 TYR A C 1
ATOM 1622 O O . TYR A 1 214 ? 16.948 -4.363 7.729 1.00 96.75 214 TYR A O 1
ATOM 1630 N N . ASP A 1 215 ? 18.748 -5.289 6.776 1.00 95.56 215 ASP A N 1
ATOM 1631 C CA . ASP A 1 215 ? 19.549 -4.082 6.543 1.00 95.56 215 ASP A CA 1
ATOM 1632 C C . ASP A 1 215 ? 19.906 -3.883 5.047 1.00 95.56 215 ASP A C 1
ATOM 1634 O O . ASP A 1 215 ? 21.071 -3.719 4.677 1.00 95.56 215 ASP A O 1
ATOM 1638 N N . PRO A 1 216 ? 18.910 -3.892 4.139 1.00 95.19 216 PRO A N 1
ATOM 1639 C CA . PRO A 1 216 ? 19.139 -3.728 2.706 1.00 95.19 216 PRO A CA 1
ATOM 1640 C C . PRO A 1 216 ? 19.654 -2.322 2.351 1.00 95.19 216 PRO A C 1
ATOM 1642 O O . PRO A 1 216 ? 19.373 -1.352 3.059 1.00 95.19 216 PRO A O 1
ATOM 1645 N N . PRO A 1 217 ? 20.268 -2.152 1.165 1.00 95.12 217 PRO A N 1
ATOM 1646 C CA . PRO A 1 217 ? 20.428 -0.838 0.554 1.00 95.12 217 PRO A CA 1
ATOM 1647 C C . PRO A 1 217 ? 19.097 -0.081 0.458 1.00 95.12 217 PRO A C 1
ATOM 1649 O O . PRO A 1 217 ? 18.072 -0.635 0.053 1.00 95.12 217 PRO A O 1
ATOM 1652 N N . GLU A 1 218 ? 19.131 1.218 0.739 1.00 94.50 218 GLU A N 1
ATOM 1653 C CA . GLU A 1 218 ? 17.940 2.069 0.878 1.00 94.50 218 GLU A CA 1
ATOM 1654 C C . GLU A 1 218 ? 17.047 2.132 -0.375 1.00 94.50 218 GLU A C 1
ATOM 1656 O O . GLU A 1 218 ? 15.831 2.312 -0.297 1.00 94.50 218 GLU A O 1
ATOM 1661 N N . LEU A 1 219 ? 17.633 1.940 -1.556 1.00 94.69 219 LEU A N 1
ATOM 1662 C CA . LEU A 1 219 ? 16.883 1.876 -2.811 1.00 94.69 219 LEU A CA 1
ATOM 1663 C C . LEU A 1 219 ? 16.131 0.552 -2.993 1.00 94.69 219 LEU A C 1
ATOM 1665 O O . LEU A 1 219 ? 15.050 0.546 -3.574 1.00 94.69 219 LEU A O 1
ATOM 1669 N N . LEU A 1 220 ? 16.676 -0.558 -2.485 1.00 95.31 220 LEU A N 1
ATOM 1670 C CA . LEU A 1 220 ? 15.975 -1.846 -2.466 1.00 95.31 220 LEU A CA 1
ATOM 1671 C C . LEU A 1 220 ? 14.885 -1.856 -1.394 1.00 95.31 220 LEU A C 1
ATOM 1673 O O . LEU A 1 220 ? 13.816 -2.410 -1.627 1.00 95.31 220 LEU A O 1
ATOM 1677 N N . ARG A 1 221 ? 15.130 -1.191 -0.259 1.00 95.56 221 ARG A N 1
ATOM 1678 C CA . ARG A 1 221 ? 14.155 -1.004 0.824 1.00 95.56 221 ARG A CA 1
ATOM 1679 C C . ARG A 1 221 ? 12.872 -0.315 0.365 1.00 95.56 221 ARG A C 1
ATOM 1681 O O . ARG A 1 221 ? 11.784 -0.719 0.761 1.00 95.56 221 ARG A O 1
ATOM 1688 N N . GLY A 1 222 ? 13.003 0.703 -0.484 1.00 94.56 222 GLY A N 1
ATOM 1689 C CA . GLY A 1 222 ? 11.875 1.464 -1.021 1.00 94.56 222 GLY A CA 1
ATOM 1690 C C . GLY A 1 222 ? 11.236 0.889 -2.291 1.00 94.56 222 GLY A C 1
ATOM 1691 O O . GLY A 1 222 ? 10.354 1.539 -2.854 1.00 94.56 222 GLY A O 1
ATOM 1692 N N . LEU A 1 223 ? 11.677 -0.270 -2.787 1.00 97.38 223 LEU A N 1
ATOM 1693 C CA . LEU A 1 223 ? 11.215 -0.817 -4.063 1.00 97.38 223 LEU A CA 1
ATOM 1694 C C . LEU A 1 223 ? 9.890 -1.581 -3.911 1.00 97.38 223 LEU A C 1
ATOM 1696 O O . LEU A 1 223 ? 9.836 -2.610 -3.245 1.00 97.38 223 LEU A O 1
ATOM 1700 N N . VAL A 1 224 ? 8.853 -1.145 -4.629 1.00 97.81 224 VAL A N 1
ATOM 1701 C CA . VAL A 1 224 ? 7.567 -1.856 -4.753 1.00 97.81 224 VAL A CA 1
ATOM 1702 C C . VAL A 1 224 ? 7.288 -2.119 -6.223 1.00 97.81 224 VAL A C 1
ATOM 1704 O O . VAL A 1 224 ? 7.361 -1.211 -7.049 1.00 97.81 224 VAL A O 1
ATOM 1707 N N . VAL A 1 225 ? 6.949 -3.358 -6.577 1.00 97.94 225 VAL A N 1
ATOM 1708 C CA . VAL A 1 225 ? 6.775 -3.745 -7.983 1.00 97.94 225 VAL A CA 1
ATOM 1709 C C . VAL A 1 225 ? 5.544 -4.620 -8.150 1.00 97.94 225 VAL A C 1
ATOM 1711 O O . VAL A 1 225 ? 5.385 -5.646 -7.488 1.00 97.94 225 VAL A O 1
ATOM 1714 N N . CYS A 1 226 ? 4.649 -4.234 -9.059 1.00 97.81 226 CYS A N 1
ATOM 1715 C CA . CYS A 1 226 ? 3.499 -5.069 -9.394 1.00 97.81 226 CYS A CA 1
ATOM 1716 C C . CYS A 1 226 ? 3.922 -6.350 -10.146 1.00 97.81 226 CYS A C 1
ATOM 1718 O O . CYS A 1 226 ? 5.100 -6.580 -10.414 1.00 97.81 226 CYS A O 1
ATOM 1720 N N . THR A 1 227 ? 2.954 -7.193 -10.502 1.00 97.75 227 THR A N 1
ATOM 1721 C CA . THR A 1 227 ? 3.213 -8.455 -11.207 1.00 97.75 227 THR A CA 1
ATOM 1722 C C . THR A 1 227 ? 3.905 -8.275 -12.562 1.00 97.75 227 THR A C 1
ATOM 1724 O O . THR A 1 227 ? 4.870 -8.984 -12.822 1.00 97.75 227 THR A O 1
ATOM 1727 N N . GLY A 1 228 ? 3.441 -7.335 -13.392 1.00 97.12 228 GLY A N 1
ATOM 1728 C CA . GLY A 1 228 ? 3.938 -7.158 -14.764 1.00 97.12 228 GLY A CA 1
ATOM 1729 C C . GLY A 1 228 ? 3.433 -8.221 -15.743 1.00 97.12 228 GLY A C 1
ATOM 1730 O O . GLY A 1 228 ? 2.584 -9.045 -15.389 1.00 97.12 228 GLY A O 1
ATOM 1731 N N . ILE A 1 229 ? 3.941 -8.173 -16.979 1.00 96.12 229 ILE A N 1
ATOM 1732 C CA . ILE A 1 229 ? 3.491 -9.024 -18.096 1.00 96.12 229 ILE A CA 1
ATOM 1733 C C . ILE A 1 229 ? 3.762 -10.521 -17.894 1.00 96.12 229 ILE A C 1
ATOM 1735 O O . ILE A 1 229 ? 3.129 -11.326 -18.566 1.00 96.12 229 ILE A O 1
ATOM 1739 N N . ASP A 1 230 ? 4.616 -10.896 -16.931 1.00 91.00 230 ASP A N 1
ATOM 1740 C CA . ASP A 1 230 ? 4.861 -12.298 -16.562 1.00 91.00 230 ASP A CA 1
ATOM 1741 C C . ASP A 1 230 ? 3.554 -13.079 -16.358 1.00 91.00 230 ASP A C 1
ATOM 1743 O O . ASP A 1 230 ? 3.444 -14.229 -16.775 1.00 91.00 230 ASP A O 1
ATOM 1747 N N . PHE A 1 231 ? 2.567 -12.461 -15.691 1.00 95.94 231 PHE A N 1
ATOM 1748 C CA . PHE A 1 231 ? 1.316 -13.136 -15.318 1.00 95.94 231 PHE A CA 1
ATOM 1749 C C . PHE A 1 231 ? 0.066 -12.240 -15.352 1.00 95.94 231 PHE A C 1
ATOM 1751 O O . PHE A 1 231 ? -1.018 -12.706 -15.011 1.00 95.94 231 PHE A O 1
ATOM 1758 N N . CYS A 1 232 ? 0.186 -10.944 -15.660 1.00 97.56 232 CYS A N 1
ATOM 1759 C CA . CYS A 1 232 ? -0.941 -10.010 -15.610 1.00 97.56 232 CYS A CA 1
ATOM 1760 C C . CYS A 1 232 ? -1.406 -9.604 -17.011 1.00 97.56 232 CYS A C 1
ATOM 1762 O O . CYS A 1 232 ? -0.698 -8.876 -17.703 1.00 97.56 232 CYS A O 1
ATOM 1764 N N . ASP A 1 233 ? -2.652 -9.936 -17.353 1.00 96.12 233 ASP A N 1
ATOM 1765 C CA . ASP A 1 233 ? -3.267 -9.605 -18.652 1.00 96.12 233 ASP A CA 1
ATOM 1766 C C . ASP A 1 233 ? -3.456 -8.099 -18.901 1.00 96.12 233 ASP A C 1
ATOM 1768 O O . ASP A 1 233 ? -3.716 -7.669 -20.022 1.00 96.12 233 ASP A O 1
ATOM 1772 N N . LEU A 1 234 ? -3.363 -7.273 -17.853 1.00 95.06 234 LEU A N 1
ATOM 1773 C CA . LEU A 1 234 ? -3.470 -5.816 -17.973 1.00 95.06 234 LEU A CA 1
ATOM 1774 C C . LEU A 1 234 ? -2.116 -5.134 -18.185 1.00 95.06 234 LEU A C 1
ATOM 1776 O O . LEU A 1 234 ? -2.082 -3.943 -18.489 1.00 95.06 234 LEU A O 1
ATOM 1780 N N . ALA A 1 235 ? -1.007 -5.828 -17.925 1.00 97.19 235 ALA A N 1
ATOM 1781 C CA . ALA A 1 235 ? 0.310 -5.212 -17.938 1.00 97.19 235 ALA A CA 1
ATOM 1782 C C . ALA A 1 235 ? 0.775 -4.910 -19.369 1.00 97.19 235 ALA A C 1
ATOM 1784 O O . ALA A 1 235 ? 0.621 -5.712 -20.285 1.00 97.19 235 ALA A O 1
ATOM 1785 N N . LEU A 1 236 ? 1.382 -3.739 -19.541 1.00 97.38 236 LEU A N 1
ATOM 1786 C CA . LEU A 1 236 ? 1.968 -3.292 -20.801 1.00 97.38 236 LEU A CA 1
ATOM 1787 C C . LEU A 1 236 ? 3.466 -3.595 -20.877 1.00 97.38 236 LEU A C 1
ATOM 1789 O O . LEU A 1 236 ? 3.994 -3.695 -21.983 1.00 97.38 236 LEU A O 1
ATOM 1793 N N . ILE A 1 237 ? 4.122 -3.761 -19.727 1.00 97.50 237 ILE A N 1
ATOM 1794 C CA . ILE A 1 237 ? 5.556 -4.041 -19.619 1.00 97.50 237 ILE A CA 1
ATOM 1795 C C . ILE A 1 237 ? 5.833 -5.174 -18.628 1.00 97.50 237 ILE A C 1
ATOM 1797 O O . ILE A 1 237 ? 5.059 -5.426 -17.693 1.00 97.50 237 ILE A O 1
ATOM 1801 N N . ASP A 1 238 ? 6.984 -5.812 -18.791 1.00 96.19 238 ASP A N 1
ATOM 1802 C CA . ASP A 1 238 ? 7.628 -6.581 -17.731 1.00 96.19 238 ASP A CA 1
ATOM 1803 C C . ASP A 1 238 ? 8.116 -5.634 -16.626 1.00 96.19 238 ASP A C 1
ATOM 1805 O O . ASP A 1 238 ? 8.863 -4.689 -16.874 1.00 96.19 238 ASP A O 1
ATOM 1809 N N . THR A 1 239 ? 7.669 -5.859 -15.390 1.00 97.12 239 THR A N 1
ATOM 1810 C CA . THR A 1 239 ? 8.036 -4.998 -14.262 1.00 97.12 239 THR A CA 1
ATOM 1811 C C . THR A 1 239 ? 9.119 -5.611 -13.394 1.00 97.12 239 THR A C 1
ATOM 1813 O O . THR A 1 239 ? 10.130 -4.958 -13.150 1.00 97.12 239 THR A O 1
ATOM 1816 N N . LYS A 1 240 ? 8.949 -6.843 -12.896 1.00 95.44 240 LYS A N 1
ATOM 1817 C CA . LYS A 1 240 ? 9.883 -7.401 -11.903 1.00 95.44 240 LYS A CA 1
ATOM 1818 C C . LYS A 1 240 ? 11.259 -7.690 -12.495 1.00 95.44 240 LYS A C 1
ATOM 1820 O O . LYS A 1 240 ? 12.252 -7.390 -11.829 1.00 95.44 240 LYS A O 1
ATOM 1825 N N . ALA A 1 241 ? 11.338 -8.189 -13.731 1.00 93.19 241 ALA A N 1
ATOM 1826 C CA . ALA A 1 241 ? 12.630 -8.465 -14.354 1.00 93.19 241 ALA A CA 1
ATOM 1827 C C . ALA A 1 241 ? 13.352 -7.186 -14.813 1.00 93.19 241 ALA A C 1
ATOM 1829 O O . ALA A 1 241 ? 14.556 -7.219 -15.050 1.00 93.19 241 ALA A O 1
ATOM 1830 N N . ARG A 1 242 ? 12.645 -6.051 -14.918 1.00 94.88 242 ARG A N 1
ATOM 1831 C CA . ARG A 1 242 ? 13.234 -4.739 -15.245 1.00 94.88 242 ARG A CA 1
ATOM 1832 C C . ARG A 1 242 ? 13.641 -3.963 -13.997 1.00 94.88 242 ARG A C 1
ATOM 1834 O O . ARG A 1 242 ? 14.780 -3.516 -13.888 1.00 94.88 242 ARG A O 1
ATOM 1841 N N . ALA A 1 243 ? 12.725 -3.836 -13.041 1.00 96.50 243 ALA A N 1
ATOM 1842 C CA . ALA A 1 243 ? 12.896 -2.986 -11.872 1.00 96.50 243 ALA A CA 1
ATOM 1843 C C . ALA A 1 243 ? 14.029 -3.476 -10.961 1.00 96.50 243 ALA A C 1
ATOM 1845 O O . ALA A 1 243 ? 14.879 -2.684 -10.564 1.00 96.50 243 ALA A O 1
ATOM 1846 N N . LEU A 1 244 ? 14.094 -4.779 -10.659 1.00 94.94 244 LEU A N 1
ATOM 1847 C CA . LEU A 1 244 ? 15.053 -5.285 -9.675 1.00 94.94 244 LEU A CA 1
ATOM 1848 C C . LEU A 1 244 ? 16.524 -5.140 -10.123 1.00 94.94 244 LEU A C 1
ATOM 1850 O O . LEU A 1 244 ? 17.311 -4.592 -9.343 1.00 94.94 244 LEU A O 1
ATOM 1854 N N . PRO A 1 245 ? 16.938 -5.560 -11.339 1.00 95.50 245 PRO A N 1
ATOM 1855 C CA . PRO A 1 245 ? 18.308 -5.333 -11.803 1.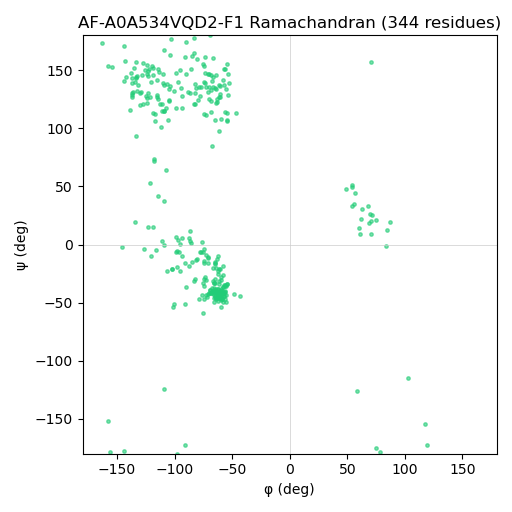00 95.50 245 PRO A CA 1
ATOM 1856 C C . PRO A 1 245 ? 18.669 -3.845 -11.877 1.00 95.50 245 PRO A C 1
ATOM 1858 O O . PRO A 1 245 ? 19.759 -3.460 -11.456 1.00 95.50 245 PRO A O 1
ATOM 1861 N N . MET A 1 246 ? 17.737 -3.002 -12.335 1.00 96.00 246 MET A N 1
ATOM 1862 C CA . MET A 1 246 ? 17.937 -1.555 -12.427 1.00 96.00 246 MET A CA 1
ATOM 1863 C C . MET A 1 246 ? 18.142 -0.922 -11.046 1.00 96.00 246 MET A C 1
ATOM 1865 O O . MET A 1 246 ? 19.090 -0.165 -10.842 1.00 96.00 246 MET A O 1
ATOM 1869 N N . THR A 1 247 ? 17.311 -1.280 -10.064 1.00 96.50 247 THR A N 1
ATOM 1870 C CA . THR A 1 247 ? 17.455 -0.804 -8.685 1.00 96.50 247 THR A CA 1
ATOM 1871 C C . THR A 1 247 ? 18.754 -1.284 -8.046 1.00 96.50 247 THR A C 1
ATOM 1873 O O . THR A 1 247 ? 19.394 -0.503 -7.347 1.00 96.50 247 THR A O 1
ATOM 1876 N N . ARG A 1 248 ? 19.194 -2.526 -8.298 1.00 95.75 248 ARG A N 1
ATOM 1877 C CA . ARG A 1 248 ? 20.492 -3.027 -7.805 1.00 95.75 248 ARG A CA 1
ATOM 1878 C C . ARG A 1 248 ? 21.666 -2.235 -8.380 1.00 95.75 248 ARG A C 1
ATOM 1880 O O . ARG A 1 248 ? 22.541 -1.822 -7.623 1.00 95.75 248 ARG A O 1
ATOM 1887 N N . ALA A 1 249 ? 21.664 -1.988 -9.690 1.00 96.12 249 ALA A N 1
ATOM 1888 C CA . ALA A 1 249 ? 22.698 -1.189 -10.345 1.00 96.12 249 ALA A CA 1
ATOM 1889 C C . ALA A 1 249 ? 22.743 0.243 -9.786 1.00 96.12 249 ALA A C 1
ATOM 1891 O O . ALA A 1 249 ? 23.816 0.763 -9.482 1.00 96.12 249 ALA A O 1
ATOM 1892 N N . LEU A 1 250 ? 21.575 0.857 -9.578 1.00 95.75 250 LEU A N 1
ATOM 1893 C CA . LEU A 1 250 ? 21.471 2.187 -8.989 1.00 95.75 250 LEU A CA 1
ATOM 1894 C C . LEU A 1 250 ? 21.922 2.222 -7.521 1.00 95.75 250 LEU A C 1
ATOM 1896 O O . LEU A 1 250 ? 22.630 3.144 -7.123 1.00 95.75 250 LEU A O 1
ATOM 1900 N N . ALA A 1 251 ? 21.556 1.216 -6.722 1.00 94.94 251 ALA A N 1
ATOM 1901 C CA . ALA A 1 251 ? 21.970 1.093 -5.324 1.00 94.94 251 ALA A CA 1
ATOM 1902 C C . ALA A 1 251 ? 23.495 1.025 -5.178 1.00 94.94 251 ALA A C 1
ATOM 1904 O O . ALA A 1 251 ? 24.043 1.641 -4.270 1.00 94.94 251 ALA A O 1
ATOM 1905 N N . ALA A 1 252 ? 24.181 0.342 -6.100 1.00 95.31 252 A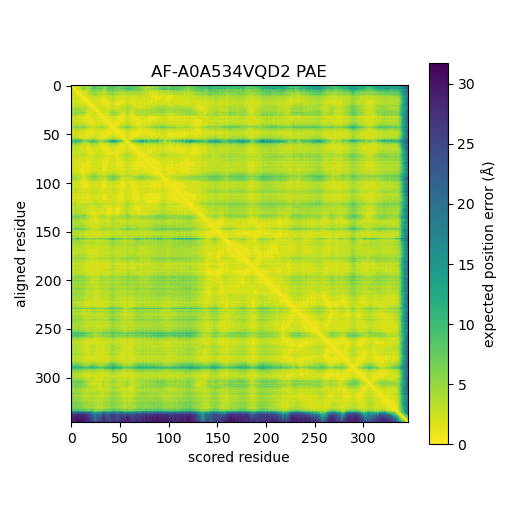LA A N 1
ATOM 1906 C CA . ALA A 1 252 ? 25.640 0.310 -6.131 1.00 95.31 252 ALA A CA 1
ATOM 1907 C C . ALA A 1 252 ? 26.253 1.688 -6.447 1.00 95.31 252 ALA A C 1
ATOM 1909 O O . ALA A 1 252 ? 27.266 2.056 -5.858 1.00 95.31 252 ALA A O 1
ATOM 1910 N N . ARG A 1 253 ? 25.632 2.472 -7.341 1.00 94.06 253 ARG A N 1
ATOM 1911 C CA . ARG A 1 253 ? 26.093 3.829 -7.698 1.00 94.06 253 ARG A CA 1
ATOM 1912 C C . ARG A 1 253 ? 25.807 4.876 -6.618 1.00 94.06 253 ARG A C 1
ATOM 1914 O O . ARG A 1 253 ? 26.544 5.849 -6.518 1.00 94.06 253 ARG A O 1
ATOM 1921 N N . LEU A 1 254 ? 24.745 4.691 -5.834 1.00 92.56 254 LEU A N 1
ATOM 1922 C CA . LEU A 1 254 ? 24.291 5.610 -4.781 1.00 92.56 254 LEU A CA 1
ATOM 1923 C C . LEU A 1 254 ? 24.417 4.983 -3.380 1.00 92.56 254 LEU A C 1
ATOM 1925 O O . LEU A 1 254 ? 23.520 5.118 -2.544 1.00 92.56 254 LEU A O 1
ATOM 1929 N N . ALA A 1 255 ? 25.522 4.278 -3.123 1.00 90.69 255 ALA A N 1
ATOM 1930 C CA . ALA A 1 255 ? 25.759 3.546 -1.873 1.00 90.69 255 ALA A CA 1
ATOM 1931 C C . ALA A 1 255 ? 25.865 4.451 -0.624 1.00 90.69 255 ALA A C 1
ATOM 1933 O O . ALA A 1 255 ? 25.754 3.986 0.512 1.00 90.69 255 ALA A O 1
ATOM 1934 N N . ASP A 1 256 ? 26.076 5.755 -0.810 1.00 89.62 256 ASP A N 1
ATOM 1935 C CA . ASP A 1 256 ? 26.140 6.752 0.257 1.00 89.62 256 ASP A CA 1
ATOM 1936 C C . ASP A 1 256 ? 24.754 7.217 0.740 1.00 89.62 256 ASP A C 1
ATOM 1938 O O . ASP A 1 256 ? 24.654 7.832 1.807 1.00 89.62 256 ASP A O 1
ATOM 1942 N N . ARG A 1 257 ? 23.673 6.907 0.006 1.00 89.06 257 ARG A N 1
ATOM 1943 C CA . ARG A 1 257 ? 22.297 7.227 0.412 1.00 89.06 257 ARG A CA 1
ATOM 1944 C C . ARG A 1 257 ? 21.959 6.538 1.741 1.00 89.06 257 ARG A C 1
ATOM 1946 O O . ARG A 1 257 ? 22.151 5.340 1.901 1.00 89.06 257 ARG A O 1
ATOM 1953 N N . LYS A 1 258 ? 21.437 7.320 2.696 1.00 88.56 258 LYS A N 1
ATOM 1954 C CA . LYS A 1 258 ? 21.113 6.886 4.074 1.00 88.56 258 LYS A CA 1
ATOM 1955 C C . LYS A 1 258 ? 19.617 6.835 4.387 1.00 88.56 258 LYS A C 1
ATOM 1957 O O . LYS A 1 258 ? 19.247 6.608 5.531 1.00 88.56 258 LYS A O 1
ATOM 1962 N N . GLU A 1 259 ? 18.779 7.119 3.397 1.00 87.62 259 GLU A N 1
ATOM 1963 C CA . GLU A 1 259 ? 17.328 7.157 3.547 1.00 87.62 259 GLU A CA 1
ATOM 1964 C C . GLU A 1 259 ? 16.657 6.423 2.387 1.00 87.62 259 GLU A C 1
ATOM 1966 O O . GLU A 1 259 ? 17.090 6.629 1.235 1.00 87.62 259 GLU A O 1
ATOM 1971 N N . PRO A 1 260 ? 15.584 5.654 2.658 1.00 91.38 260 PRO A N 1
ATOM 1972 C CA . PRO A 1 260 ? 14.838 4.957 1.626 1.00 91.38 260 PRO A CA 1
ATOM 1973 C C . PRO A 1 260 ? 14.324 5.937 0.576 1.00 91.38 260 PRO A C 1
ATOM 1975 O O . PRO A 1 260 ? 13.805 7.003 0.909 1.00 91.38 260 PRO A O 1
ATOM 1978 N N . LEU A 1 261 ? 14.434 5.567 -0.698 1.00 93.81 261 LEU A N 1
ATOM 1979 C CA . LEU A 1 261 ? 13.740 6.259 -1.784 1.00 93.81 261 LEU A CA 1
ATOM 1980 C C . LEU A 1 261 ? 12.648 5.333 -2.299 1.00 93.81 261 LEU A C 1
ATOM 1982 O O . LEU A 1 261 ? 12.953 4.268 -2.837 1.00 93.81 261 LEU A O 1
ATOM 1986 N N . ARG A 1 262 ? 11.381 5.718 -2.129 1.00 95.00 262 ARG A N 1
ATOM 1987 C CA . ARG A 1 262 ? 10.260 4.869 -2.539 1.00 95.00 262 ARG A CA 1
ATOM 1988 C C . ARG A 1 262 ? 10.144 4.895 -4.054 1.00 95.00 262 ARG A C 1
ATOM 1990 O O . ARG A 1 262 ? 9.812 5.927 -4.636 1.00 95.00 262 ARG A O 1
ATOM 1997 N N . MET A 1 263 ? 10.419 3.753 -4.669 1.00 96.75 263 MET A N 1
ATOM 1998 C CA . MET A 1 263 ? 10.394 3.549 -6.111 1.00 96.75 263 MET A CA 1
ATOM 1999 C C . MET A 1 263 ? 9.332 2.515 -6.442 1.00 96.75 263 MET A C 1
ATOM 2001 O O . MET A 1 263 ? 9.496 1.329 -6.159 1.00 96.75 263 MET A O 1
ATOM 2005 N N . HIS A 1 264 ? 8.214 2.963 -7.002 1.00 97.62 264 HIS A N 1
ATOM 2006 C CA . HIS A 1 264 ? 7.048 2.106 -7.197 1.00 97.62 264 HIS A CA 1
ATOM 2007 C C . HIS A 1 264 ? 6.752 1.884 -8.674 1.00 97.62 264 HIS A C 1
ATOM 2009 O O . HIS A 1 264 ? 6.518 2.829 -9.423 1.00 97.62 264 HIS A O 1
ATOM 2015 N N . TRP A 1 265 ? 6.669 0.622 -9.076 1.00 98.38 265 TRP A N 1
ATOM 2016 C CA . TRP A 1 265 ? 6.464 0.205 -10.456 1.00 98.38 265 TRP A CA 1
ATOM 2017 C C . TRP A 1 265 ? 5.084 -0.417 -10.654 1.00 98.38 265 TRP A C 1
ATOM 2019 O O . TRP A 1 265 ? 4.734 -1.438 -10.054 1.00 98.38 265 TRP A O 1
ATOM 2029 N N . SER A 1 266 ? 4.302 0.176 -11.549 1.00 98.06 266 SER A N 1
ATOM 2030 C CA . SER A 1 266 ? 3.043 -0.370 -12.053 1.00 98.06 266 SER A CA 1
ATOM 2031 C C . SER A 1 266 ? 3.185 -0.649 -13.539 1.00 98.06 266 SER A C 1
ATOM 2033 O O . SER A 1 266 ? 3.537 0.242 -14.289 1.00 98.06 266 SER A O 1
ATOM 2035 N N . GLY A 1 267 ? 2.875 -1.861 -13.991 1.00 97.94 267 GLY A N 1
ATOM 2036 C CA . GLY A 1 267 ? 3.037 -2.238 -15.398 1.00 97.94 267 GLY A CA 1
ATOM 2037 C C . GLY A 1 267 ? 1.980 -1.652 -16.336 1.00 97.94 267 GLY A C 1
ATOM 2038 O O . GLY A 1 267 ? 2.041 -1.913 -17.529 1.00 97.94 267 GLY A O 1
ATOM 2039 N N . CYS A 1 268 ? 0.984 -0.936 -15.808 1.00 96.88 268 CYS A N 1
ATOM 2040 C CA . CYS A 1 268 ? -0.103 -0.308 -16.557 1.00 96.88 268 CYS A CA 1
ATOM 2041 C C . CYS A 1 268 ? -0.817 0.765 -15.699 1.00 96.88 268 CYS A C 1
ATOM 2043 O O . CYS A 1 268 ? -0.599 0.808 -14.475 1.00 96.88 268 CYS A O 1
ATOM 2045 N N . PRO A 1 269 ? -1.762 1.533 -16.283 1.00 95.19 269 PRO A N 1
ATOM 2046 C CA . PRO A 1 269 ? -2.524 2.575 -15.581 1.00 95.19 269 PRO A CA 1
ATOM 2047 C C . PRO A 1 269 ? -3.410 2.085 -14.423 1.00 95.19 269 PRO A C 1
ATOM 2049 O O . PRO A 1 269 ? -3.940 2.881 -13.650 1.00 95.19 269 PRO A O 1
ATOM 2052 N N . ALA A 1 270 ? -3.597 0.768 -14.253 1.00 94.88 270 ALA A N 1
ATOM 2053 C CA . ALA A 1 270 ? -4.347 0.232 -13.112 1.00 94.88 270 ALA A CA 1
ATOM 2054 C C . ALA A 1 270 ? -3.682 0.555 -11.760 1.00 94.88 270 ALA A C 1
ATOM 2056 O O . ALA A 1 270 ? -4.361 0.556 -10.730 1.00 94.88 270 ALA A O 1
ATOM 2057 N N . GLY A 1 271 ? -2.369 0.818 -11.764 1.00 95.12 271 GLY A N 1
ATOM 2058 C CA . GLY A 1 271 ? -1.651 1.363 -10.617 1.00 95.12 271 GLY A CA 1
ATOM 2059 C C . GLY A 1 271 ? -1.486 0.412 -9.432 1.00 95.12 271 GLY A C 1
ATOM 2060 O O . GLY A 1 271 ? -1.337 0.877 -8.310 1.00 95.12 271 GLY A O 1
ATOM 2061 N N . CYS A 1 272 ? -1.494 -0.910 -9.644 1.00 95.81 272 CYS A N 1
ATOM 2062 C CA . CYS A 1 272 ? -1.382 -1.899 -8.559 1.00 95.81 272 CYS A CA 1
ATOM 2063 C C . CYS A 1 272 ? -0.080 -1.795 -7.740 1.00 95.81 272 CYS A C 1
ATOM 2065 O O . CYS A 1 272 ? -0.043 -2.282 -6.617 1.00 95.81 272 CYS A O 1
ATOM 2067 N N . GLY A 1 273 ? 0.976 -1.183 -8.289 1.00 95.44 273 GLY A N 1
ATOM 2068 C CA . GLY A 1 273 ? 2.211 -0.878 -7.559 1.00 95.44 273 GLY A CA 1
ATOM 2069 C C . GLY A 1 273 ? 2.169 0.449 -6.795 1.00 95.44 273 GLY A C 1
ATOM 2070 O O . GLY A 1 273 ? 3.166 0.818 -6.199 1.00 95.44 273 GLY A O 1
ATOM 2071 N N . ASN A 1 274 ? 1.053 1.185 -6.816 1.00 94.75 274 ASN A N 1
ATOM 2072 C CA . ASN A 1 274 ? 0.883 2.491 -6.170 1.00 94.75 274 ASN A CA 1
ATOM 2073 C C . ASN A 1 274 ? 1.906 3.552 -6.622 1.00 94.75 274 ASN A C 1
ATOM 2075 O O . ASN A 1 274 ? 2.447 4.286 -5.795 1.00 94.75 274 ASN A O 1
ATOM 2079 N N . HIS A 1 275 ? 2.170 3.645 -7.930 1.00 95.88 275 HIS A N 1
ATOM 2080 C CA . HIS A 1 275 ? 3.175 4.559 -8.495 1.00 95.88 275 HIS A CA 1
ATOM 2081 C C . HIS A 1 275 ? 2.913 6.037 -8.148 1.00 95.88 275 HIS A C 1
ATOM 2083 O O . HIS A 1 275 ? 3.851 6.758 -7.828 1.00 95.88 275 HIS A O 1
ATOM 2089 N N . GLN A 1 276 ? 1.652 6.484 -8.094 1.00 95.12 276 GLN A N 1
ATOM 2090 C CA . GLN A 1 276 ? 1.331 7.877 -7.738 1.00 95.12 276 GLN A CA 1
ATOM 2091 C C . GLN A 1 276 ? 1.535 8.199 -6.244 1.00 95.12 276 GLN A C 1
ATOM 2093 O O . GLN A 1 276 ? 1.444 9.361 -5.866 1.00 95.12 276 GLN A O 1
ATOM 2098 N N . LEU A 1 277 ? 1.795 7.209 -5.382 1.00 93.00 277 LEU A N 1
ATOM 2099 C CA . LEU A 1 277 ? 2.064 7.428 -3.951 1.00 93.00 277 LEU A CA 1
ATOM 2100 C C . LEU A 1 277 ? 3.559 7.427 -3.609 1.00 93.00 277 LEU A C 1
ATOM 2102 O O . LEU A 1 277 ? 3.922 7.690 -2.460 1.00 93.00 277 LEU A O 1
ATOM 2106 N N . ALA A 1 278 ? 4.419 7.115 -4.575 1.00 94.69 278 ALA A N 1
ATOM 2107 C CA . ALA A 1 278 ? 5.857 7.000 -4.384 1.00 94.69 278 ALA A CA 1
ATOM 2108 C C . ALA A 1 278 ? 6.597 8.330 -4.494 1.00 94.69 278 ALA A C 1
ATOM 2110 O O . ALA A 1 278 ? 6.101 9.289 -5.085 1.00 94.69 278 ALA A O 1
ATOM 2111 N N . ASP A 1 279 ? 7.826 8.344 -3.976 1.00 95.62 279 ASP A N 1
ATOM 2112 C CA . ASP A 1 279 ? 8.765 9.435 -4.232 1.00 95.62 279 ASP A CA 1
ATOM 2113 C C . ASP A 1 279 ? 9.059 9.517 -5.734 1.00 95.62 279 ASP A C 1
ATOM 2115 O O . ASP A 1 279 ? 8.969 10.599 -6.316 1.00 95.62 279 ASP A O 1
ATOM 2119 N N . ILE A 1 280 ? 9.311 8.354 -6.352 1.00 97.56 280 ILE A N 1
ATOM 2120 C CA . ILE A 1 280 ? 9.402 8.164 -7.800 1.00 97.56 280 ILE A CA 1
ATOM 2121 C C . ILE A 1 280 ? 8.526 6.969 -8.205 1.00 97.56 280 ILE A C 1
ATOM 2123 O O . ILE A 1 280 ? 8.720 5.841 -7.751 1.00 97.56 280 ILE A O 1
ATOM 2127 N N . GLY A 1 281 ? 7.540 7.210 -9.058 1.00 97.50 281 GLY A N 1
ATOM 2128 C CA . GLY A 1 281 ? 6.636 6.203 -9.597 1.00 97.50 281 GLY A CA 1
ATOM 2129 C C . GLY A 1 281 ? 6.872 5.952 -11.080 1.00 97.50 281 GLY A C 1
ATOM 2130 O O . GLY A 1 281 ? 7.168 6.877 -11.830 1.00 97.50 281 GLY A O 1
ATOM 2131 N N . PHE A 1 282 ? 6.670 4.710 -11.509 1.00 98.31 282 PHE A N 1
ATOM 2132 C CA . PHE A 1 282 ? 6.756 4.295 -12.906 1.00 98.31 282 PHE A CA 1
ATOM 2133 C C . PHE A 1 282 ? 5.445 3.638 -13.318 1.00 98.31 282 PHE A C 1
ATOM 2135 O O . PHE A 1 282 ? 5.013 2.650 -12.711 1.00 98.31 282 PHE A O 1
ATOM 2142 N N . GLU A 1 283 ? 4.810 4.192 -14.342 1.00 98.00 283 GLU A N 1
ATOM 2143 C CA . GLU A 1 283 ? 3.611 3.642 -14.965 1.00 98.00 283 GLU A CA 1
ATOM 2144 C C . GLU A 1 283 ? 3.969 3.107 -16.350 1.00 98.00 283 GLU A C 1
ATOM 2146 O O . GLU A 1 283 ? 4.369 3.853 -17.234 1.00 98.00 283 GLU A O 1
ATOM 2151 N N . GLY A 1 284 ? 3.855 1.795 -16.533 1.00 97.94 284 GLY A N 1
ATOM 2152 C CA . GLY A 1 284 ? 4.212 1.115 -17.767 1.00 97.94 284 GLY A CA 1
ATOM 2153 C C . GLY A 1 284 ? 3.322 1.520 -18.933 1.00 97.94 284 GLY A C 1
ATOM 2154 O O . GLY A 1 284 ? 2.096 1.529 -18.816 1.00 97.94 284 GLY A O 1
ATOM 2155 N N . THR A 1 285 ? 3.963 1.787 -20.065 1.00 97.25 285 THR A N 1
ATOM 2156 C CA . THR A 1 285 ? 3.360 2.148 -21.349 1.00 97.25 285 THR A CA 1
ATOM 2157 C C . THR A 1 285 ? 4.175 1.538 -22.501 1.00 97.25 285 THR A C 1
ATOM 2159 O O . THR A 1 285 ? 5.136 0.791 -22.292 1.00 97.25 285 THR A O 1
ATOM 2162 N N . LYS A 1 286 ? 3.778 1.814 -23.742 1.00 96.50 286 LYS A N 1
ATOM 2163 C CA . LYS A 1 286 ? 4.519 1.445 -24.951 1.00 96.50 286 LYS A CA 1
ATOM 2164 C C . LYS A 1 286 ? 4.632 2.654 -25.864 1.00 96.50 286 LYS A C 1
ATOM 2166 O O . LYS A 1 286 ? 3.648 3.349 -26.096 1.00 96.50 286 LYS A O 1
ATOM 2171 N N . VAL A 1 287 ? 5.811 2.850 -26.439 1.00 96.81 287 VAL A N 1
ATOM 2172 C CA . VAL A 1 287 ? 6.092 3.949 -27.372 1.00 96.81 287 VAL A CA 1
ATOM 2173 C C . VAL A 1 287 ? 6.704 3.401 -28.655 1.00 96.81 287 VAL A C 1
ATOM 2175 O O . VAL A 1 287 ? 7.258 2.302 -28.673 1.00 96.81 287 VAL A O 1
ATOM 2178 N N . ARG A 1 288 ? 6.579 4.140 -29.760 1.00 96.25 288 ARG A N 1
ATOM 2179 C CA . ARG A 1 288 ? 7.210 3.787 -31.035 1.00 96.25 288 ARG A CA 1
ATOM 2180 C C . ARG A 1 288 ? 8.499 4.586 -31.215 1.00 96.25 288 ARG A C 1
ATOM 2182 O O . ARG A 1 288 ? 8.444 5.801 -31.344 1.00 96.25 288 ARG A O 1
ATOM 2189 N N . VAL A 1 289 ? 9.633 3.894 -31.282 1.00 94.12 289 VAL A N 1
ATOM 2190 C CA . VAL A 1 289 ? 10.962 4.464 -31.559 1.00 94.12 289 VAL A CA 1
ATOM 2191 C C . VAL A 1 289 ? 11.512 3.787 -32.807 1.00 94.12 289 VAL A C 1
ATOM 2193 O O . VAL A 1 289 ? 11.533 2.559 -32.880 1.00 94.12 289 VAL A O 1
ATOM 2196 N N . ASN A 1 290 ? 11.926 4.564 -33.812 1.00 92.69 290 ASN A N 1
ATOM 2197 C CA . ASN A 1 290 ? 12.471 4.042 -35.075 1.00 92.69 290 ASN A CA 1
ATOM 2198 C C . ASN A 1 290 ? 11.594 2.929 -35.693 1.00 92.69 290 ASN A C 1
ATOM 2200 O O . ASN A 1 290 ? 12.075 1.850 -36.037 1.00 92.69 290 ASN A O 1
ATOM 2204 N N . ASN A 1 291 ? 10.280 3.175 -35.773 1.00 93.56 291 ASN A N 1
ATOM 2205 C CA . ASN A 1 291 ? 9.253 2.239 -36.259 1.00 93.56 291 ASN A CA 1
ATOM 2206 C C . ASN A 1 291 ? 9.095 0.919 -35.478 1.00 93.56 291 ASN A C 1
ATOM 2208 O O . ASN A 1 291 ? 8.320 0.060 -35.895 1.00 93.56 291 ASN A O 1
ATOM 2212 N N . LYS A 1 292 ? 9.737 0.762 -34.317 1.00 95.81 292 LYS A N 1
ATOM 2213 C CA . LYS A 1 292 ? 9.558 -0.390 -33.424 1.00 95.81 292 LYS A CA 1
ATOM 2214 C C . LYS A 1 292 ? 8.807 0.026 -32.166 1.00 95.81 292 LYS A C 1
ATOM 2216 O O . LYS A 1 292 ? 9.071 1.083 -31.602 1.00 95.81 292 LYS A O 1
ATOM 2221 N N . VAL A 1 293 ? 7.851 -0.796 -31.737 1.00 96.44 293 VAL A N 1
ATOM 2222 C CA . VAL A 1 293 ? 7.172 -0.606 -30.448 1.00 96.44 293 VAL A CA 1
ATOM 2223 C C . VAL A 1 293 ? 8.085 -1.141 -29.351 1.00 96.44 293 VAL A C 1
ATOM 2225 O O . VAL A 1 293 ? 8.491 -2.300 -29.413 1.00 96.44 293 VAL A O 1
ATOM 2228 N N . VAL A 1 294 ? 8.402 -0.304 -28.368 1.00 97.00 294 VAL A N 1
ATOM 2229 C CA . VAL A 1 294 ? 9.279 -0.633 -27.239 1.00 97.00 294 VAL A CA 1
ATOM 2230 C C . VAL A 1 294 ? 8.569 -0.385 -25.908 1.00 97.00 294 VAL A C 1
ATOM 2232 O O . VAL A 1 294 ? 7.633 0.416 -25.830 1.00 97.00 294 VAL A O 1
ATOM 2235 N N . GLU A 1 295 ? 9.001 -1.099 -24.867 1.00 97.56 295 GLU A N 1
ATOM 2236 C CA . GLU A 1 295 ? 8.544 -0.880 -23.491 1.00 97.56 295 GLU A CA 1
ATOM 2237 C C . GLU A 1 295 ? 9.029 0.485 -22.986 1.00 97.56 295 GLU A C 1
ATOM 2239 O O . GLU A 1 295 ? 10.192 0.858 -23.172 1.00 97.56 295 GLU A O 1
ATOM 2244 N N . ALA A 1 296 ? 8.135 1.217 -22.329 1.00 98.12 296 ALA A N 1
ATOM 2245 C CA . ALA A 1 296 ? 8.410 2.534 -21.780 1.00 98.12 296 ALA A CA 1
ATOM 2246 C C . ALA A 1 296 ? 7.665 2.746 -20.459 1.00 98.12 296 ALA A C 1
ATOM 2248 O O . ALA A 1 296 ? 6.814 1.941 -20.069 1.00 98.12 296 ALA A O 1
ATOM 2249 N N . VAL A 1 297 ? 7.981 3.840 -19.773 1.00 98.50 297 VAL A N 1
ATOM 2250 C CA . VAL A 1 297 ? 7.282 4.278 -18.565 1.00 98.50 297 VAL A CA 1
ATOM 2251 C C . VAL A 1 297 ? 6.960 5.766 -18.613 1.00 98.50 297 VAL A C 1
ATOM 2253 O O . VAL A 1 297 ? 7.758 6.577 -19.081 1.00 98.50 297 VAL A O 1
ATOM 2256 N N . ASP A 1 298 ? 5.814 6.128 -18.057 1.00 98.12 298 ASP A N 1
ATOM 2257 C CA . ASP A 1 298 ? 5.573 7.475 -17.557 1.00 98.12 298 ASP A CA 1
ATOM 2258 C C . ASP A 1 298 ? 6.201 7.592 -16.161 1.00 98.12 298 ASP A C 1
ATOM 2260 O O . ASP A 1 298 ? 6.053 6.695 -15.319 1.00 98.12 298 ASP A O 1
ATOM 2264 N N . VAL A 1 299 ? 6.908 8.695 -15.908 1.00 98.31 299 VAL A N 1
ATOM 2265 C CA . VAL A 1 299 ? 7.626 8.937 -14.650 1.00 98.31 299 VAL A CA 1
ATOM 2266 C C . VAL A 1 299 ? 6.863 9.944 -13.800 1.00 98.31 299 VAL A C 1
ATOM 2268 O O . VAL A 1 299 ? 6.608 11.080 -14.208 1.00 98.31 299 VAL A O 1
ATOM 2271 N N . TRP A 1 300 ? 6.536 9.520 -12.585 1.00 97.50 300 TRP A N 1
ATOM 2272 C CA . TRP A 1 300 ? 5.800 10.272 -11.579 1.00 97.50 300 TRP A CA 1
ATOM 2273 C C . TRP A 1 300 ? 6.726 10.646 -10.423 1.00 97.50 300 TRP A C 1
ATOM 2275 O O . TRP A 1 300 ? 7.523 9.817 -9.997 1.00 97.50 300 TRP A O 1
ATOM 2285 N N . VAL A 1 301 ? 6.626 11.860 -9.880 1.00 96.94 301 VAL A N 1
ATOM 2286 C CA . VAL A 1 301 ? 7.500 12.319 -8.784 1.00 96.94 301 VAL A CA 1
ATOM 2287 C C . VAL A 1 301 ? 6.719 13.079 -7.712 1.00 96.94 301 VAL A C 1
ATOM 2289 O O . VAL A 1 301 ? 5.799 13.841 -8.012 1.00 96.94 301 VAL A O 1
ATOM 2292 N N . GLY A 1 302 ? 7.105 12.890 -6.448 1.00 93.50 302 GLY A N 1
ATOM 2293 C CA . GLY A 1 302 ? 6.623 13.691 -5.316 1.00 93.50 302 GLY A CA 1
ATOM 2294 C C . GLY A 1 302 ? 5.326 13.197 -4.669 1.00 93.50 302 GLY A C 1
ATOM 2295 O O . GLY A 1 302 ? 4.658 13.970 -3.981 1.00 93.50 302 GLY A O 1
ATOM 2296 N N . GLY A 1 303 ? 4.965 11.929 -4.880 1.00 93.38 303 GLY A N 1
ATOM 2297 C CA . GLY A 1 303 ? 3.829 11.301 -4.214 1.00 93.38 303 GLY A CA 1
ATOM 2298 C C . GLY A 1 303 ? 4.067 11.137 -2.712 1.00 93.38 303 GLY A C 1
ATOM 2299 O O . GLY A 1 303 ? 5.166 10.811 -2.266 1.00 93.38 303 GLY A O 1
ATOM 2300 N N . ARG A 1 304 ? 3.032 11.357 -1.904 1.00 89.81 304 ARG A N 1
ATOM 2301 C CA . ARG A 1 304 ? 3.078 11.286 -0.440 1.00 89.81 304 ARG A CA 1
ATOM 2302 C C . ARG A 1 304 ? 1.775 10.712 0.113 1.00 89.81 304 ARG A C 1
ATOM 2304 O O . ARG A 1 304 ? 0.694 11.071 -0.345 1.00 89.81 304 ARG A O 1
ATOM 2311 N N . SER A 1 305 ? 1.908 9.876 1.137 1.00 89.75 305 SER A N 1
ATOM 2312 C CA . SER A 1 305 ? 0.819 9.399 1.999 1.00 89.75 305 SER A CA 1
ATOM 2313 C C . SER A 1 305 ? 0.932 10.014 3.394 1.00 89.75 305 SER A C 1
ATOM 2315 O O . SER A 1 305 ? 1.970 10.575 3.742 1.00 89.75 305 SER A O 1
ATOM 2317 N N . GLY A 1 306 ? -0.116 9.877 4.201 1.00 90.19 306 GLY A N 1
ATOM 2318 C CA . GLY A 1 306 ? -0.182 10.353 5.577 1.00 90.19 306 GLY A CA 1
ATOM 2319 C C . GLY A 1 306 ? -1.255 11.419 5.803 1.00 90.19 306 GLY A C 1
ATOM 2320 O O . GLY A 1 306 ? -2.249 11.441 5.073 1.00 90.19 306 GLY A O 1
ATOM 2321 N N . PRO A 1 307 ? -1.094 12.288 6.820 1.00 89.12 307 PRO A N 1
ATOM 2322 C CA . PRO A 1 307 ? -2.061 13.347 7.135 1.00 89.12 307 PRO A CA 1
ATOM 2323 C C . PRO A 1 307 ? -2.320 14.307 5.964 1.00 89.12 307 PRO A C 1
ATOM 2325 O O . PRO A 1 307 ? -3.456 14.714 5.717 1.00 89.12 307 PRO A O 1
ATOM 2328 N N . GLU A 1 308 ? -1.270 14.599 5.190 1.00 89.62 308 GLU A N 1
ATOM 2329 C CA . GLU A 1 308 ? -1.296 15.473 4.013 1.00 89.62 308 GLU A CA 1
ATOM 2330 C C . GLU A 1 308 ? -0.902 14.691 2.748 1.00 89.62 308 GLU A C 1
ATOM 2332 O O . GLU A 1 308 ? 0.225 14.808 2.248 1.00 89.62 308 GLU A O 1
ATOM 2337 N N . PRO A 1 309 ? -1.793 13.831 2.230 1.00 90.69 309 PRO A N 1
ATOM 2338 C CA . PRO A 1 309 ? -1.481 13.013 1.073 1.00 90.69 309 PRO A CA 1
ATOM 2339 C C . PRO A 1 309 ? -1.488 13.859 -0.203 1.00 90.69 309 PRO A C 1
ATOM 2341 O O . PRO A 1 309 ? -2.378 14.684 -0.423 1.00 90.69 309 PRO A O 1
ATOM 2344 N N . ARG A 1 310 ? -0.530 13.599 -1.091 1.00 91.75 310 ARG A N 1
ATOM 2345 C CA . ARG A 1 310 ? -0.414 14.257 -2.395 1.00 91.75 310 ARG A CA 1
ATOM 2346 C C . ARG A 1 310 ? -0.083 13.212 -3.458 1.00 91.75 310 ARG A C 1
ATOM 2348 O O . ARG A 1 310 ? 0.867 12.460 -3.257 1.00 91.75 310 ARG A O 1
ATOM 2355 N N . PRO A 1 311 ? -0.811 13.143 -4.583 1.00 93.31 311 PRO A N 1
ATOM 2356 C CA . PRO A 1 311 ? -0.383 12.300 -5.688 1.00 93.31 311 PRO A CA 1
ATOM 2357 C C . PRO A 1 311 ? 0.893 12.858 -6.318 1.00 93.31 311 PRO A C 1
ATOM 2359 O O . PRO A 1 311 ? 1.075 14.074 -6.413 1.00 93.31 311 PRO A O 1
ATOM 2362 N N . GLY A 1 312 ? 1.751 11.961 -6.791 1.00 94.19 312 GLY A N 1
ATOM 2363 C CA . GLY A 1 312 ? 2.885 12.324 -7.625 1.00 94.19 312 GLY A CA 1
ATOM 2364 C C . GLY A 1 312 ? 2.419 13.063 -8.877 1.00 94.19 312 GLY A C 1
ATOM 2365 O O . GLY A 1 312 ? 1.310 12.847 -9.372 1.00 94.19 312 GLY A O 1
ATOM 2366 N N . GLN A 1 313 ? 3.273 13.941 -9.386 1.00 95.62 313 GLN A N 1
ATOM 2367 C CA . GLN A 1 313 ? 3.071 14.610 -10.665 1.00 95.62 313 GLN A CA 1
ATOM 2368 C C . GLN A 1 313 ? 3.793 13.829 -11.753 1.00 95.62 313 GLN A C 1
ATOM 2370 O O . GLN A 1 313 ? 4.944 13.439 -11.563 1.00 95.62 313 GL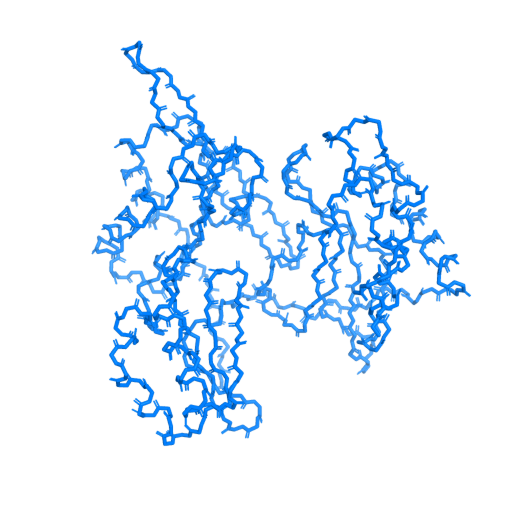N A O 1
ATOM 2375 N N . ARG A 1 314 ? 3.128 13.606 -12.885 1.00 96.88 314 ARG A N 1
ATOM 2376 C CA . ARG A 1 314 ? 3.771 13.034 -14.066 1.00 96.88 314 ARG A CA 1
ATOM 2377 C C . ARG A 1 314 ? 4.684 14.092 -14.675 1.00 96.88 314 ARG A C 1
ATOM 2379 O O . ARG A 1 314 ? 4.197 15.116 -15.145 1.00 96.88 314 ARG A O 1
ATOM 2386 N N . ILE A 1 315 ? 5.992 13.868 -14.605 1.00 97.25 315 ILE A N 1
ATOM 2387 C CA . ILE A 1 315 ? 7.011 14.822 -15.071 1.00 97.25 315 ILE A CA 1
ATOM 2388 C C . ILE A 1 315 ? 7.606 14.434 -16.425 1.00 97.25 315 ILE A C 1
ATOM 2390 O O . ILE A 1 315 ? 8.165 15.282 -17.112 1.00 97.25 315 ILE A O 1
ATOM 2394 N N . MET A 1 316 ? 7.503 13.159 -16.802 1.00 97.50 316 MET A N 1
ATOM 2395 C CA . MET A 1 316 ? 7.972 12.638 -18.083 1.00 97.50 316 MET A CA 1
ATOM 2396 C C . MET A 1 316 ? 6.985 11.587 -18.576 1.00 97.50 316 MET A C 1
ATOM 2398 O O . MET A 1 316 ? 6.438 10.822 -17.779 1.00 97.50 316 MET A O 1
ATOM 2402 N N . GLU A 1 317 ? 6.784 11.542 -19.885 1.00 97.44 317 GLU A N 1
ATOM 2403 C CA . GLU A 1 317 ? 5.898 10.589 -20.545 1.00 97.44 317 GLU A CA 1
ATOM 2404 C C . GLU A 1 317 ? 6.701 9.730 -21.515 1.00 97.44 317 GLU A C 1
ATOM 2406 O O . GLU A 1 317 ? 7.632 10.220 -22.156 1.00 97.44 317 GLU A O 1
ATOM 2411 N N . ASN A 1 318 ? 6.311 8.464 -21.656 1.00 97.12 318 ASN A N 1
ATOM 2412 C CA . ASN A 1 318 ? 6.833 7.555 -22.675 1.00 97.12 318 ASN A CA 1
ATOM 2413 C C . ASN A 1 318 ? 8.365 7.388 -22.678 1.00 97.12 318 ASN A C 1
ATOM 2415 O O . ASN A 1 318 ? 8.955 7.198 -23.742 1.00 97.12 318 ASN A O 1
ATOM 2419 N N . VAL A 1 319 ? 9.011 7.419 -21.509 1.00 98.00 319 VAL A N 1
ATOM 2420 C CA . VAL A 1 319 ? 10.461 7.216 -21.374 1.00 98.00 319 VAL A CA 1
ATOM 2421 C C . VAL A 1 319 ? 10.796 5.762 -21.719 1.00 98.00 319 VAL A C 1
ATOM 2423 O O . VAL A 1 319 ? 10.368 4.866 -20.982 1.00 98.00 319 VAL A O 1
ATOM 2426 N N . PRO A 1 320 ? 11.542 5.480 -22.806 1.00 97.75 320 PRO A N 1
ATOM 2427 C CA . PRO A 1 320 ? 11.947 4.119 -23.137 1.00 97.75 320 PRO A CA 1
ATOM 2428 C C . PRO A 1 320 ? 12.742 3.485 -21.993 1.00 97.75 320 PRO A C 1
ATOM 2430 O O . PRO A 1 320 ? 13.576 4.136 -21.360 1.00 97.75 320 PRO A O 1
ATOM 2433 N N . LEU A 1 321 ? 12.533 2.190 -21.737 1.00 96.69 321 LEU A N 1
ATOM 2434 C CA . LEU A 1 321 ? 13.254 1.497 -20.661 1.00 96.69 321 LEU A CA 1
ATOM 2435 C C . LEU A 1 321 ? 14.781 1.475 -20.857 1.00 96.69 321 LEU A C 1
ATOM 2437 O O . LEU A 1 321 ? 15.502 1.298 -19.877 1.00 96.69 321 LEU A O 1
ATOM 2441 N N . SER A 1 322 ? 15.269 1.659 -22.090 1.00 95.50 322 SER A N 1
ATOM 2442 C CA . SER A 1 322 ? 16.699 1.814 -22.395 1.00 95.50 322 SER A CA 1
ATOM 2443 C C . SER A 1 322 ? 17.305 3.078 -21.790 1.00 95.50 322 SER A C 1
ATOM 2445 O O . SER A 1 322 ? 18.466 3.058 -21.393 1.00 95.50 322 SER A O 1
ATOM 2447 N N . ASP A 1 323 ? 16.513 4.144 -21.689 1.00 96.56 323 ASP A N 1
ATOM 2448 C CA . ASP A 1 323 ? 16.969 5.484 -21.300 1.00 96.56 323 ASP A CA 1
ATOM 2449 C C . ASP A 1 323 ? 16.712 5.728 -19.804 1.00 96.56 323 ASP A C 1
ATOM 2451 O O . ASP A 1 323 ? 17.334 6.571 -19.153 1.00 96.56 323 ASP A O 1
ATOM 2455 N N . LEU A 1 324 ? 15.803 4.938 -19.224 1.00 96.56 324 LEU A N 1
ATOM 2456 C CA . LEU A 1 324 ? 15.395 5.041 -17.832 1.00 96.56 324 LEU A CA 1
ATOM 2457 C C . LEU A 1 324 ? 16.542 4.941 -16.808 1.00 96.56 324 LEU A C 1
ATOM 2459 O O . LEU A 1 324 ? 16.451 5.650 -15.809 1.00 96.56 324 LEU A O 1
ATOM 2463 N N . PRO A 1 325 ? 17.612 4.134 -16.981 1.00 95.44 325 PRO A N 1
ATOM 2464 C CA . PRO A 1 325 ? 18.714 4.100 -16.018 1.00 95.44 325 PRO A CA 1
ATOM 2465 C C . PRO A 1 325 ? 19.364 5.469 -15.776 1.00 95.44 325 PRO A C 1
ATOM 2467 O O . PRO A 1 325 ? 19.662 5.802 -14.629 1.00 95.44 325 PRO A O 1
ATOM 2470 N N . GLU A 1 326 ? 19.550 6.272 -16.826 1.00 94.38 326 GLU A N 1
ATOM 2471 C CA . GLU A 1 326 ? 20.146 7.610 -16.720 1.00 94.38 326 GLU A CA 1
ATOM 2472 C C . GLU A 1 326 ? 19.181 8.592 -16.052 1.00 94.38 326 GLU A C 1
ATOM 2474 O O . GLU A 1 326 ? 19.552 9.300 -15.111 1.00 94.38 326 GLU A O 1
ATOM 2479 N N . VAL A 1 327 ? 17.914 8.567 -16.479 1.00 94.31 327 VAL A N 1
ATOM 2480 C CA . VAL A 1 327 ? 16.831 9.356 -15.873 1.00 94.31 327 VAL A CA 1
ATOM 2481 C C . VAL A 1 327 ? 16.719 9.051 -14.382 1.00 94.31 327 VAL A C 1
ATOM 2483 O O . VAL A 1 327 ? 16.650 9.957 -13.551 1.00 94.31 327 VAL A O 1
ATOM 2486 N N . LEU A 1 328 ? 16.731 7.769 -14.028 1.00 93.75 328 LEU A N 1
ATOM 2487 C CA . LEU A 1 328 ? 16.575 7.311 -12.661 1.00 93.75 328 LEU A CA 1
ATOM 2488 C C . LEU A 1 328 ? 17.770 7.695 -11.788 1.00 93.75 328 LEU A C 1
ATOM 2490 O O . LEU A 1 328 ? 17.568 8.106 -10.647 1.00 93.75 328 LEU A O 1
ATOM 2494 N N . GLU A 1 329 ? 18.997 7.603 -12.301 1.00 93.31 329 GLU A N 1
ATOM 2495 C CA . GLU A 1 329 ? 20.180 8.060 -11.570 1.00 93.31 329 GLU A CA 1
ATOM 2496 C C . GLU A 1 329 ? 20.109 9.554 -11.263 1.00 93.31 329 GLU A C 1
ATOM 2498 O O . GLU A 1 329 ? 20.331 9.953 -10.115 1.00 93.31 329 GLU A O 1
ATOM 2503 N N . TYR A 1 330 ? 19.740 10.368 -12.255 1.00 93.56 330 TYR A N 1
ATOM 2504 C CA . TYR A 1 330 ? 19.570 11.804 -12.069 1.00 93.56 330 TYR A CA 1
ATOM 2505 C C . TYR A 1 330 ? 18.496 12.101 -11.016 1.00 93.56 330 TYR A C 1
ATOM 2507 O O . TYR A 1 330 ? 18.768 12.776 -10.019 1.00 93.56 330 TYR A O 1
ATOM 2515 N N . LEU A 1 331 ? 17.295 11.538 -11.180 1.00 93.50 331 LEU A N 1
ATOM 2516 C CA . LEU A 1 331 ? 16.198 11.749 -10.238 1.00 93.50 331 LEU A CA 1
ATOM 2517 C C . LEU A 1 331 ? 16.574 11.284 -8.830 1.00 93.50 331 LEU A C 1
ATOM 2519 O O . LEU A 1 331 ? 16.409 12.042 -7.885 1.00 93.50 331 LEU A O 1
ATOM 2523 N N . ALA A 1 332 ? 17.130 10.084 -8.664 1.00 92.25 332 ALA A N 1
ATOM 2524 C CA . ALA A 1 332 ? 17.461 9.544 -7.347 1.00 92.25 332 ALA A CA 1
ATOM 2525 C C . ALA A 1 332 ? 18.586 10.313 -6.632 1.00 92.25 332 ALA A C 1
ATOM 2527 O O . ALA A 1 332 ? 18.577 10.390 -5.395 1.00 92.25 332 ALA A O 1
ATOM 2528 N N . ARG A 1 333 ? 19.537 10.886 -7.386 1.00 89.88 333 ARG A N 1
ATOM 2529 C CA . ARG A 1 333 ? 20.633 11.712 -6.854 1.00 89.88 333 ARG A CA 1
ATOM 2530 C C . ARG A 1 333 ? 20.135 13.066 -6.353 1.00 89.88 333 ARG A C 1
ATOM 2532 O O . ARG A 1 333 ? 20.568 13.506 -5.290 1.00 89.88 333 ARG A O 1
ATOM 2539 N N . PHE A 1 334 ? 19.234 13.707 -7.094 1.00 88.38 334 PHE A N 1
ATOM 2540 C CA . PHE A 1 334 ? 18.745 15.053 -6.778 1.00 88.38 334 PHE A CA 1
ATOM 2541 C C . PHE A 1 334 ? 17.399 15.074 -6.045 1.00 88.38 334 PHE A C 1
ATOM 2543 O O . PHE A 1 334 ? 16.966 16.140 -5.604 1.00 88.38 334 PHE A O 1
ATOM 2550 N N . PHE A 1 335 ? 16.743 13.922 -5.862 1.00 87.56 335 PHE A N 1
ATOM 2551 C CA . PHE A 1 335 ? 15.525 13.844 -5.064 1.00 87.56 335 PHE A CA 1
ATOM 2552 C C . PHE A 1 335 ? 15.829 14.267 -3.617 1.00 87.56 335 PHE A C 1
ATOM 2554 O O . PHE A 1 335 ? 16.747 13.701 -3.006 1.00 87.56 335 PHE A O 1
ATOM 2561 N N . PRO A 1 336 ? 15.075 15.228 -3.046 1.00 78.38 336 PRO A N 1
ATOM 2562 C CA . PRO A 1 336 ? 15.342 15.747 -1.713 1.00 78.38 336 PRO A CA 1
ATOM 2563 C C . PRO A 1 336 ? 15.418 14.622 -0.680 1.00 78.38 336 PRO A C 1
ATOM 2565 O O . PRO A 1 336 ? 14.508 13.799 -0.580 1.00 78.38 336 PRO A O 1
ATOM 2568 N N . LYS A 1 337 ? 16.493 14.599 0.113 1.00 66.94 337 LYS A N 1
ATOM 2569 C CA . LYS A 1 337 ? 16.548 13.761 1.317 1.00 66.94 337 LYS A CA 1
ATOM 2570 C C . LYS A 1 337 ? 15.463 14.270 2.269 1.00 66.94 337 LYS A C 1
ATOM 2572 O O . LYS A 1 337 ? 15.395 15.476 2.533 1.00 66.94 337 LYS A O 1
ATOM 2577 N N . GLN A 1 338 ? 14.563 13.395 2.708 1.00 60.22 338 GLN A N 1
ATOM 2578 C CA . GLN A 1 338 ? 13.532 13.805 3.650 1.00 60.22 338 GLN A CA 1
ATOM 2579 C C . GLN A 1 338 ? 14.243 14.068 4.975 1.00 60.22 338 GLN A C 1
ATOM 2581 O O . GLN A 1 338 ? 14.942 13.205 5.486 1.00 60.22 338 GLN A O 1
ATOM 2586 N N . ARG A 1 339 ? 14.086 15.255 5.571 1.00 42.62 339 ARG A N 1
ATOM 2587 C CA . ARG A 1 339 ? 14.587 15.478 6.935 1.00 42.62 339 ARG A CA 1
ATOM 2588 C C . ARG A 1 339 ? 13.746 14.624 7.883 1.00 42.62 339 ARG A C 1
ATOM 2590 O O . ARG A 1 339 ? 12.771 15.112 8.443 1.00 42.62 339 ARG A O 1
ATOM 2597 N N . VAL A 1 340 ? 14.097 13.350 8.048 1.00 41.88 340 VAL A N 1
ATOM 2598 C CA . VAL A 1 340 ? 13.540 12.514 9.104 1.00 41.88 340 VAL A CA 1
ATOM 2599 C C . VAL A 1 340 ? 14.023 13.144 10.399 1.00 41.88 340 VAL A C 1
ATOM 2601 O O . VAL A 1 340 ? 15.210 13.089 10.732 1.00 41.88 340 VAL A O 1
ATOM 2604 N N . ALA A 1 341 ? 13.118 13.802 11.120 1.00 33.69 341 ALA A N 1
ATOM 2605 C CA . ALA A 1 341 ? 13.369 14.141 12.504 1.00 33.69 341 ALA A CA 1
ATOM 2606 C C . ALA A 1 341 ? 13.544 12.803 13.226 1.00 33.69 341 ALA A C 1
ATOM 2608 O O . ALA A 1 341 ? 12.564 12.120 13.516 1.00 33.69 341 ALA A O 1
ATOM 2609 N N . ARG A 1 342 ? 14.797 12.380 13.441 1.00 32.28 342 ARG A N 1
ATOM 2610 C CA . ARG A 1 342 ? 15.098 11.260 14.330 1.00 32.28 342 ARG A CA 1
ATOM 2611 C C . ARG A 1 342 ? 14.456 11.618 15.662 1.00 32.28 342 ARG A C 1
ATOM 2613 O O . ARG A 1 342 ? 14.943 12.519 16.346 1.00 32.28 342 ARG A O 1
ATOM 2620 N N . ALA A 1 343 ? 13.348 10.960 15.992 1.00 33.84 343 ALA A N 1
ATOM 2621 C CA . ALA A 1 343 ? 12.831 10.984 17.342 1.00 33.84 343 ALA A CA 1
ATOM 2622 C C . ALA A 1 343 ? 13.995 10.530 18.221 1.00 33.84 343 ALA A C 1
ATOM 2624 O O . ALA A 1 343 ? 14.505 9.420 18.061 1.00 33.84 343 ALA A O 1
ATOM 2625 N N . ARG A 1 344 ? 14.500 11.439 19.056 1.00 27.14 344 ARG A N 1
ATOM 2626 C CA . ARG A 1 344 ? 15.419 11.069 20.122 1.00 27.14 344 ARG A CA 1
ATOM 2627 C C . ARG A 1 344 ? 14.641 10.081 20.978 1.00 27.14 344 ARG A C 1
ATOM 2629 O O . ARG A 1 344 ? 13.687 10.477 21.636 1.00 27.14 344 ARG A O 1
ATOM 2636 N N . THR A 1 345 ? 15.009 8.810 20.906 1.00 31.55 345 THR A N 1
ATOM 2637 C CA . THR A 1 345 ? 14.711 7.849 21.959 1.00 31.55 345 THR A CA 1
ATOM 2638 C C . THR A 1 345 ? 15.269 8.455 23.243 1.00 31.55 345 THR A C 1
ATOM 2640 O O . THR A 1 345 ? 16.485 8.606 23.370 1.00 31.55 345 THR A O 1
ATOM 2643 N N . GLN A 1 346 ? 14.378 8.926 24.115 1.00 29.42 346 GLN A N 1
ATOM 2644 C CA . GLN A 1 346 ? 14.675 9.063 25.536 1.00 29.42 346 GLN A CA 1
ATOM 2645 C C . GLN A 1 346 ? 14.372 7.734 26.207 1.00 29.42 346 GLN A C 1
ATOM 2647 O O . GLN A 1 346 ? 13.350 7.117 25.820 1.00 29.42 346 GLN A O 1
#

Radius of gyration: 21.26 Å; Cα contacts (8 Å, |Δi|>4): 757; chains: 1; bounding box: 55×39×63 Å

Nearest PDB structures (foldseek):
  3vm1-assembly1_A  TM=9.415E-01  e=4.456E-34  Nicotiana tabacum
  3b0m-assembly1_A  TM=9.449E-01  e=1.359E-33  Nicotiana tabacum
  3b0n-assembly1_A  TM=9.466E-01  e=1.932E-33  Nicotiana tabacum
  3b0h-assembly1_A  TM=9.444E-01  e=1.507E-32  Nicotiana tabacum
  1zj9-assembly2_B  TM=9.469E-01  e=9.450E-29  Mycobacterium tuberculosis H37Rv

Sequence (346 aa):
RLFVGSRAYTNLPRKFNVAITGCPENCVGAESQDVAMVPARKGERLGLNVFVGGKMGSGGYRRADPLDVFVEPAAAAEVAAAIVRVFRDQGPREARNRSRFAFLVDDWGVARVRAAVEEACGRSLEPAGEDARGPNRTDHVGIYRQKDGRSFVGVVVPGGRVTGAQLAEVARLADTYGSGEMRFTTEQNLIIPNISDPGLRELTQEPLLKELPYDPPELLRGLVVCTGIDFCDLALIDTKARALPMTRALAARLADRKEPLRMHWSGCPAGCGNHQLADIGFEGTKVRVNNKVVEAVDVWVGGRSGPEPRPGQRIMENVPLSDLPEVLEYLARFFPKQRVARARTQ